Protein AF-A2F2Z0-F1 (afdb_monomer)

Radius of gyration: 21.65 Å; Cα contacts (8 Å, |Δi|>4): 592; chains: 1; bounding box: 51×52×69 Å

Nearest PDB structures (foldseek):
  5hoo-assembly1_B  TM=6.983E-01  e=1.127E-04  Drosophila mauritiana
  5hoo-assembly1_A  TM=6.761E-01  e=9.069E-05  Drosophila mauritiana
  3hot-assembly1_B  TM=6.678E-01  e=7.295E-05  Drosophila mauritiana
  4u7b-assembly2_G-2  TM=7.081E-01  e=2.287E-04  Drosophila mauritiana
  4r79-assembly1_B  TM=6.992E-01  e=2.166E-04  Drosophila mauritiana

Secondary structure (DSSP, 8-state):
-GGGTS-BHHHHHHHHHHTHHHHSS-GGGEEEEEEEEE----------SS----------SSPPEEEEEEEETTS-EEEEEEEEET-SS--HHHHTSSSEEEEESSSS--HHHHHHHHHHHHHHHHHHHHTS-TTGGGSPEEEEE---GGG--HHHHHHHHHTTEEEEEPPTT-HHHH-HIIIIIHHHHHHHHHHHHHHHH--B-TTS-B-------HHHHHHHHHHHHHHHHHHHS-HHHHHHHHHHHTTTTT-THHHHTSTT-BSSPPPPSS--TTTT-BTTSHHHHHHHHHHHHSS---GGGG---HHHHHHHHHS-EETTEEE----EEEEEEETTEEEEEEE-

Solvent-accessible surface area (backbone atoms only — not comparable to full-atom values): 19463 Å² total; per-residue (Å²): 119,65,63,63,46,41,31,24,46,62,58,53,52,50,50,50,62,78,43,37,79,71,52,72,60,65,43,78,37,34,34,42,42,55,79,44,84,45,68,85,69,78,84,80,89,76,92,61,96,85,55,97,67,90,79,76,81,75,83,61,92,61,81,48,37,25,42,34,45,40,42,25,49,64,21,48,71,53,79,31,38,38,29,37,45,71,52,92,69,68,56,75,88,55,70,82,43,87,55,43,40,32,24,18,69,86,14,59,88,36,44,62,52,42,34,55,48,44,54,54,50,49,23,53,50,33,53,55,34,72,77,44,57,76,72,64,48,68,57,62,33,35,41,36,33,65,55,55,74,35,69,73,34,46,67,38,35,51,52,37,38,74,70,45,29,40,39,36,23,38,52,70,76,34,47,82,45,64,30,35,55,62,59,43,29,50,62,57,22,51,54,44,21,50,52,45,37,48,63,74,70,59,46,60,49,100,87,68,48,74,56,84,82,76,81,74,54,77,63,61,51,46,51,47,49,53,50,22,43,54,60,13,42,68,72,30,61,34,39,69,41,35,35,50,11,27,40,54,25,10,56,40,68,79,33,70,62,45,37,63,69,37,92,51,49,28,88,80,34,53,78,68,96,72,76,63,83,57,31,65,31,46,45,43,40,69,72,46,34,44,51,43,34,25,74,73,70,74,44,84,73,54,80,66,78,76,65,70,63,63,68,59,51,53,31,54,64,48,61,37,78,55,84,74,24,35,63,54,56,82,81,47,58,42,48,45,83,52,100,90,47,71,49,81,43,82,47,82

Sequence (348 aa):
MLRRSTCDANHIRQFFLSKHRYFARRKKFIANMDETMLYSKRRYKVLTAGRNRPVRAEKSQLPHLTGVCTIFADGTTMKPMVILPQKKTLDAELEDLDAFFVRSESGWMNKYLFMVYCIMFICKVQEKRSQMNVFDAQVPFLLIVDGHPSRLSFLAVRLLSAFNIELLVLPGHTSHILQPLDVGIFSPLKAQFKKLFDMATIRYDQQGHMVINYVWNARELRYIMVRSFLDACSVSCTATNIENAFKATGIYPLDMNKPLASRYIVANGVPPARPNFVNDKVLTDPNVMMQVFQMEYGRPMQQQDWYFNLFVAMQSVLAWNGAYGQVLSRELHLLYPTAGGFQKIQLK

pLDDT: mean 89.36, std 11.0, range [45.69, 98.88]

Organism: Trichomonas vaginalis (strain ATCC PRA-98 / G3) (NCBI:txid412133)

Mean predicted aligned error: 6.42 Å

InterPro domains:
  IPR004875 DDE superfamily endonuclease domain [PF03184] (68-202)
  IPR050863 Centromere and Transposable Element-Derived Protein [PTHR19303] (20-194)

Structure (mmCIF, N/CA/C/O backbone):
data_AF-A2F2Z0-F1
#
_entry.id   AF-A2F2Z0-F1
#
loop_
_atom_site.group_PDB
_atom_site.id
_atom_site.type_symbol
_atom_site.label_atom_id
_atom_site.label_alt_id
_atom_site.label_comp_id
_atom_site.label_asym_id
_atom_site.label_entity_id
_atom_site.label_seq_id
_atom_site.pdbx_PDB_ins_code
_atom_site.Cartn_x
_atom_site.Cartn_y
_atom_site.Cartn_z
_atom_site.occupancy
_atom_site.B_iso_or_equiv
_atom_site.auth_seq_id
_atom_site.auth_comp_id
_atom_site.auth_asym_id
_atom_site.auth_atom_id
_atom_site.pdbx_PDB_model_num
ATOM 1 N N . MET A 1 1 ? 15.452 -20.527 3.404 1.00 45.69 1 MET A N 1
ATOM 2 C CA . MET A 1 1 ? 15.495 -21.447 4.555 1.00 45.69 1 MET A CA 1
ATOM 3 C C . MET A 1 1 ? 14.561 -20.987 5.677 1.00 45.69 1 MET A C 1
ATOM 5 O O . MET A 1 1 ? 13.660 -21.750 5.968 1.00 45.69 1 MET A O 1
ATOM 9 N N . LEU A 1 2 ? 14.623 -19.735 6.173 1.00 51.72 2 LEU A N 1
ATOM 10 C CA . LEU A 1 2 ? 13.723 -19.256 7.252 1.00 51.72 2 LEU A CA 1
ATOM 11 C C . LEU A 1 2 ? 12.206 -19.302 6.955 1.00 51.72 2 LEU A C 1
ATOM 13 O O . LEU A 1 2 ? 11.433 -19.689 7.817 1.00 51.72 2 LEU A O 1
ATOM 17 N N . ARG A 1 3 ? 11.752 -18.958 5.737 1.00 50.66 3 ARG A N 1
ATOM 18 C CA . ARG A 1 3 ? 10.301 -18.892 5.420 1.00 50.66 3 ARG A CA 1
ATOM 19 C C . ARG A 1 3 ? 9.544 -20.215 5.615 1.00 50.66 3 ARG A C 1
ATOM 21 O O . ARG A 1 3 ? 8.335 -20.185 5.772 1.00 50.66 3 ARG A O 1
ATOM 28 N N . ARG A 1 4 ? 10.244 -21.357 5.581 1.00 51.88 4 ARG A N 1
ATOM 29 C CA . ARG A 1 4 ? 9.655 -22.696 5.760 1.00 51.88 4 ARG A CA 1
ATOM 30 C C . ARG A 1 4 ? 9.735 -23.206 7.203 1.00 51.88 4 ARG A C 1
ATOM 32 O O . ARG A 1 4 ? 9.268 -24.304 7.453 1.00 51.88 4 ARG A O 1
ATOM 39 N N . SER A 1 5 ? 10.351 -22.458 8.121 1.00 56.66 5 SER A N 1
ATOM 40 C CA . SER A 1 5 ? 10.591 -22.893 9.505 1.00 56.66 5 SER A CA 1
ATOM 41 C C . SER A 1 5 ? 10.007 -21.955 10.566 1.00 56.66 5 SER A C 1
ATOM 43 O O . SER A 1 5 ? 10.053 -22.292 11.744 1.00 56.66 5 SER A O 1
ATOM 45 N N . THR A 1 6 ? 9.481 -20.785 10.181 1.00 62.72 6 THR A N 1
ATOM 46 C CA . THR A 1 6 ? 9.010 -19.749 11.123 1.00 62.72 6 THR A CA 1
ATOM 47 C C . THR A 1 6 ? 7.498 -19.505 11.090 1.00 62.72 6 THR A C 1
ATOM 49 O O . THR A 1 6 ? 6.998 -18.757 11.923 1.00 62.72 6 THR A O 1
ATOM 52 N N . CYS A 1 7 ? 6.761 -20.060 10.119 1.00 72.69 7 CYS A N 1
ATOM 53 C CA . CYS A 1 7 ? 5.322 -19.813 9.986 1.00 72.69 7 CYS A CA 1
ATOM 54 C C . CYS A 1 7 ? 4.520 -20.820 10.819 1.00 72.69 7 CYS A C 1
ATOM 56 O O . CYS A 1 7 ? 4.085 -21.859 10.327 1.00 72.69 7 CYS A O 1
ATOM 58 N N . ASP A 1 8 ? 4.409 -20.520 12.108 1.00 82.69 8 ASP A N 1
ATOM 59 C CA . ASP A 1 8 ? 3.793 -21.383 13.109 1.00 82.69 8 ASP A CA 1
ATOM 60 C C . ASP A 1 8 ? 2.254 -21.370 13.047 1.00 82.69 8 ASP A C 1
ATOM 62 O O . ASP A 1 8 ? 1.626 -20.307 13.035 1.00 82.69 8 ASP A O 1
ATOM 66 N N . ALA A 1 9 ? 1.636 -22.554 13.042 1.00 85.81 9 ALA A N 1
ATOM 67 C CA . ALA A 1 9 ? 0.182 -22.699 12.968 1.00 85.81 9 ALA A CA 1
ATOM 68 C C . ALA A 1 9 ? -0.550 -22.024 14.141 1.00 85.81 9 ALA A C 1
ATOM 70 O O . ALA A 1 9 ? -1.598 -21.405 13.942 1.00 85.81 9 ALA A O 1
ATOM 71 N N . ASN A 1 10 ? -0.014 -22.122 15.363 1.00 86.75 10 ASN A N 1
ATOM 72 C CA . ASN A 1 10 ? -0.634 -21.506 16.534 1.00 86.75 10 ASN A CA 1
ATOM 73 C C . ASN A 1 10 ? -0.527 -19.987 16.468 1.00 86.75 10 ASN A C 1
ATOM 75 O O . ASN A 1 10 ? -1.511 -19.308 16.747 1.00 86.75 10 ASN A O 1
ATOM 79 N N . HIS A 1 11 ? 0.606 -19.453 16.016 1.00 87.38 11 HIS A N 1
ATOM 80 C CA . HIS A 1 11 ? 0.763 -18.019 15.795 1.00 87.38 11 HIS A CA 1
ATOM 81 C C . HIS A 1 11 ? -0.272 -17.479 14.796 1.00 87.38 11 HIS A C 1
ATOM 83 O O . HIS A 1 11 ? -0.912 -16.466 15.063 1.00 87.38 11 HIS A O 1
ATOM 89 N N . ILE A 1 12 ? -0.505 -18.176 13.677 1.00 90.94 12 ILE A N 1
ATOM 90 C CA . ILE A 1 12 ? -1.538 -17.779 12.707 1.00 90.94 12 ILE A CA 1
ATOM 91 C C . ILE A 1 12 ? -2.938 -17.848 13.331 1.00 90.94 12 ILE A C 1
ATOM 93 O O . ILE A 1 12 ? -3.711 -16.905 13.184 1.00 90.94 12 ILE A O 1
ATOM 97 N N . ARG A 1 13 ? -3.272 -18.910 14.077 1.00 92.50 13 ARG A N 1
ATOM 98 C CA . ARG A 1 13 ? -4.561 -18.987 14.794 1.00 92.50 13 ARG A CA 1
ATOM 99 C C . ARG A 1 13 ? -4.744 -17.804 15.741 1.00 92.50 13 ARG A C 1
ATOM 101 O O . ARG A 1 13 ? -5.775 -17.140 15.692 1.00 92.50 13 ARG A O 1
ATOM 108 N N . GLN A 1 14 ? -3.738 -17.516 16.565 1.00 92.31 14 GLN A N 1
ATOM 109 C CA . GLN A 1 14 ? -3.780 -16.411 17.523 1.00 92.31 14 GLN A CA 1
ATOM 110 C C . GLN A 1 14 ? -3.874 -15.049 16.830 1.00 92.31 14 GLN A C 1
ATOM 112 O O . GLN A 1 14 ? -4.603 -14.179 17.304 1.00 92.31 14 GLN A O 1
ATOM 117 N N . PHE A 1 15 ? -3.226 -14.872 15.677 1.00 94.75 15 PHE A N 1
ATOM 118 C CA . PHE A 1 15 ? -3.385 -13.677 14.851 1.00 94.75 15 PHE A CA 1
ATOM 119 C C . PHE A 1 15 ? -4.851 -13.473 14.444 1.00 94.75 15 PHE A C 1
ATOM 121 O O . PHE A 1 15 ? -5.434 -12.428 14.721 1.00 94.75 15 PHE A O 1
ATOM 128 N N . PHE A 1 16 ? -5.497 -14.485 13.862 1.00 96.06 16 PHE A N 1
ATOM 129 C CA . PHE A 1 16 ? -6.900 -14.366 13.451 1.00 96.06 16 PHE A CA 1
ATOM 130 C C . PHE A 1 16 ? -7.858 -14.170 14.630 1.00 96.06 16 PHE A C 1
ATOM 132 O O . PHE A 1 16 ? -8.770 -13.351 14.535 1.00 96.06 16 PHE A O 1
ATOM 139 N N . LEU A 1 17 ? -7.645 -14.881 15.742 1.00 95.75 17 LEU A N 1
ATOM 140 C CA . LEU A 1 17 ? -8.481 -14.760 16.939 1.00 95.75 17 LEU A CA 1
ATOM 141 C C . LEU A 1 17 ? -8.330 -13.380 17.593 1.00 95.75 17 LEU A C 1
ATOM 143 O O . LEU A 1 17 ? -9.321 -12.681 17.802 1.00 95.75 17 LEU A O 1
ATOM 147 N N . SER A 1 18 ? -7.095 -12.943 17.856 1.00 95.75 18 SER A N 1
ATOM 148 C CA . SER A 1 18 ? -6.825 -11.662 18.521 1.00 95.75 18 SER A CA 1
ATOM 149 C C . SER A 1 18 ? -7.182 -10.455 17.655 1.00 95.75 18 SER A C 1
ATOM 151 O O . SER A 1 18 ? -7.556 -9.404 18.180 1.00 95.75 18 SER A O 1
ATOM 153 N N . LYS A 1 19 ? -7.095 -10.589 16.323 1.00 96.50 19 LYS A N 1
ATOM 154 C CA . LYS A 1 19 ? -7.439 -9.519 15.383 1.00 96.50 19 LYS A CA 1
ATOM 155 C C . LYS A 1 19 ? -8.836 -9.660 14.776 1.00 96.50 19 LYS A C 1
ATOM 157 O O . LYS A 1 19 ? -9.183 -8.866 13.903 1.00 96.50 19 LYS A O 1
ATOM 162 N N . HIS A 1 20 ? -9.666 -10.591 15.255 1.00 95.50 20 HIS A N 1
ATOM 163 C CA . HIS A 1 20 ? -10.995 -10.870 14.697 1.00 95.50 20 HIS A CA 1
ATOM 164 C C . HIS A 1 20 ? -11.837 -9.600 14.507 1.00 95.50 20 HIS A C 1
ATOM 166 O O . HIS A 1 20 ? -12.373 -9.369 13.425 1.00 95.50 20 HIS A O 1
ATOM 172 N N . ARG A 1 21 ? -11.886 -8.716 15.518 1.00 95.62 21 ARG A N 1
ATOM 173 C CA . ARG A 1 21 ? -12.642 -7.448 15.444 1.00 95.62 21 ARG A CA 1
ATOM 174 C C . ARG A 1 21 ? -12.189 -6.522 14.313 1.00 95.62 21 ARG A C 1
ATOM 176 O O . ARG A 1 21 ? -12.971 -5.713 13.823 1.00 95.62 21 ARG A O 1
ATOM 183 N N . TYR A 1 22 ? -10.924 -6.617 13.909 1.00 96.31 22 TYR A N 1
ATOM 184 C CA . TYR A 1 22 ? -10.402 -5.814 12.816 1.00 96.31 22 TYR A CA 1
ATOM 185 C C . TYR A 1 22 ? -10.860 -6.374 11.471 1.00 96.31 22 TYR A C 1
ATOM 187 O O . TYR A 1 22 ? -11.316 -5.622 10.618 1.00 96.31 22 TYR A O 1
ATOM 195 N N . PHE A 1 23 ? -10.834 -7.693 11.293 1.00 95.50 23 PHE A N 1
ATOM 196 C CA . PHE A 1 23 ? -11.258 -8.318 10.039 1.00 95.50 23 PHE A CA 1
ATOM 197 C C . PHE A 1 23 ? -12.775 -8.411 9.863 1.00 95.50 23 PHE A C 1
ATOM 199 O O . PHE A 1 23 ? -13.252 -8.413 8.730 1.00 95.50 23 PHE A O 1
ATOM 206 N N . ALA A 1 24 ? -13.538 -8.448 10.958 1.00 94.00 24 ALA A N 1
ATOM 207 C CA . ALA A 1 24 ? -14.998 -8.534 10.967 1.00 94.00 24 ALA A CA 1
ATOM 208 C C . ALA A 1 24 ? -15.672 -7.217 10.522 1.00 94.00 24 ALA A C 1
ATOM 210 O O . ALA A 1 24 ? -16.399 -6.573 11.276 1.00 94.00 24 ALA A O 1
ATOM 211 N N . ARG A 1 25 ? -15.422 -6.796 9.276 1.00 94.50 25 ARG A N 1
ATOM 212 C CA . ARG A 1 25 ? -16.037 -5.632 8.626 1.00 94.50 25 ARG A CA 1
ATOM 213 C C . ARG A 1 25 ? -16.287 -5.890 7.143 1.00 94.50 25 ARG A C 1
ATOM 215 O O . ARG A 1 25 ? -15.798 -6.850 6.556 1.00 94.50 25 ARG A O 1
ATOM 222 N N . ARG A 1 26 ? -17.071 -5.014 6.513 1.00 96.56 26 ARG A N 1
ATOM 223 C CA . ARG A 1 26 ? -17.398 -5.114 5.080 1.00 96.56 26 ARG A CA 1
ATOM 224 C C . ARG A 1 26 ? -16.149 -4.898 4.215 1.00 96.56 26 ARG A C 1
ATOM 226 O O . ARG A 1 26 ? -15.345 -4.018 4.516 1.00 96.56 26 ARG A O 1
ATOM 233 N N . LYS A 1 27 ? -16.043 -5.633 3.098 1.00 96.81 27 LYS A N 1
ATOM 234 C CA . LYS A 1 27 ? -14.864 -5.646 2.207 1.00 96.81 27 LYS A CA 1
ATOM 235 C C . LYS A 1 27 ? -14.327 -4.278 1.786 1.00 96.81 27 LYS A C 1
ATOM 237 O O . LYS A 1 27 ? -13.120 -4.073 1.759 1.00 96.81 27 LYS A O 1
ATOM 242 N N . LYS A 1 28 ? -15.211 -3.313 1.531 1.00 96.44 28 LYS A N 1
ATOM 243 C CA . LYS A 1 28 ? -14.833 -1.947 1.124 1.00 96.44 28 LYS A CA 1
ATOM 244 C C . LYS A 1 28 ? -13.982 -1.182 2.142 1.00 96.44 28 LYS A C 1
ATOM 246 O O . LYS A 1 28 ? -13.360 -0.194 1.771 1.00 96.44 28 LYS A O 1
ATOM 251 N N . PHE A 1 29 ? -13.953 -1.631 3.399 1.00 98.38 29 PHE A N 1
ATOM 252 C CA . PHE A 1 29 ? -13.182 -1.020 4.483 1.00 98.38 29 PHE A CA 1
ATOM 253 C C . PHE A 1 29 ? -11.874 -1.754 4.785 1.00 98.38 29 PHE A C 1
ATOM 255 O O . PHE A 1 29 ? -11.235 -1.435 5.779 1.00 98.38 29 PHE A O 1
ATOM 262 N N . ILE A 1 30 ? -11.480 -2.746 3.983 1.00 98.69 30 ILE A N 1
ATOM 263 C CA . ILE A 1 30 ? -10.242 -3.506 4.180 1.00 98.69 30 ILE A CA 1
ATOM 264 C C . ILE A 1 30 ? -9.326 -3.229 2.996 1.00 98.69 30 ILE A C 1
ATOM 266 O O . ILE A 1 30 ? -9.688 -3.502 1.853 1.00 98.69 30 ILE A O 1
ATOM 270 N N . ALA A 1 31 ? -8.143 -2.698 3.274 1.00 98.81 31 ALA A N 1
ATOM 271 C CA . ALA A 1 31 ? -7.107 -2.405 2.300 1.00 98.81 31 ALA A CA 1
ATOM 272 C C . ALA A 1 31 ? -5.822 -3.161 2.640 1.00 98.81 31 ALA A C 1
ATOM 274 O O . ALA A 1 31 ? -5.490 -3.363 3.807 1.00 98.81 31 ALA A O 1
ATOM 275 N N . ASN A 1 32 ? -5.073 -3.536 1.612 1.00 98.75 32 ASN A N 1
ATOM 276 C CA . ASN A 1 32 ? -3.740 -4.098 1.729 1.00 98.75 32 ASN A CA 1
ATOM 277 C C . ASN A 1 32 ? -2.754 -3.277 0.898 1.00 98.75 32 ASN A C 1
ATOM 279 O O . ASN A 1 32 ? -3.059 -2.963 -0.253 1.00 98.75 32 ASN A O 1
ATOM 283 N N . MET A 1 33 ? -1.598 -2.943 1.473 1.00 98.62 33 MET A N 1
ATOM 284 C CA . MET A 1 33 ? -0.507 -2.267 0.775 1.00 98.62 33 MET A CA 1
ATOM 285 C C . MET A 1 33 ? 0.815 -2.998 0.955 1.00 98.62 33 MET A C 1
ATOM 287 O O . MET A 1 33 ? 1.116 -3.520 2.029 1.00 98.62 33 MET A O 1
ATOM 291 N N . ASP A 1 34 ? 1.591 -3.001 -0.124 1.00 98.31 34 ASP A N 1
ATOM 292 C CA . ASP A 1 34 ? 2.928 -3.562 -0.164 1.00 98.31 34 ASP A CA 1
ATOM 293 C C . ASP A 1 34 ? 3.754 -2.942 -1.302 1.00 98.31 34 ASP A C 1
ATOM 295 O O . ASP A 1 34 ? 3.226 -2.321 -2.238 1.00 98.31 34 ASP A O 1
ATOM 299 N N . GLU A 1 35 ? 5.064 -3.132 -1.223 1.00 97.69 35 GLU A N 1
ATOM 300 C CA . GLU A 1 35 ? 6.048 -2.676 -2.188 1.00 97.69 35 GLU A CA 1
ATOM 301 C C . GLU A 1 35 ? 6.529 -3.812 -3.090 1.00 97.69 35 GLU A C 1
ATOM 303 O O . GLU A 1 35 ? 6.713 -4.964 -2.697 1.00 97.69 35 GLU A O 1
ATOM 308 N N . THR A 1 36 ? 6.814 -3.475 -4.344 1.00 96.00 36 THR A N 1
ATOM 309 C CA . THR A 1 36 ? 7.322 -4.427 -5.318 1.00 96.00 36 THR A CA 1
ATOM 310 C C . THR A 1 36 ? 8.454 -3.820 -6.132 1.00 96.00 36 THR A C 1
ATOM 312 O O . THR A 1 36 ? 8.339 -2.745 -6.718 1.00 96.00 36 THR A O 1
ATOM 315 N N . MET A 1 37 ? 9.585 -4.522 -6.167 1.00 93.44 37 MET A N 1
ATOM 316 C CA . MET A 1 37 ? 10.725 -4.128 -6.988 1.00 93.44 37 MET A CA 1
ATOM 317 C C . MET A 1 37 ? 10.462 -4.452 -8.462 1.00 93.44 37 MET A C 1
ATOM 319 O O . MET A 1 37 ? 10.142 -5.594 -8.812 1.00 93.44 37 MET A O 1
ATOM 323 N N . LEU A 1 38 ? 10.715 -3.467 -9.318 1.00 88.19 38 LEU A N 1
ATOM 324 C CA . LEU A 1 38 ? 10.661 -3.541 -10.772 1.00 88.19 38 LEU A CA 1
ATOM 325 C C . LEU A 1 38 ? 12.076 -3.330 -11.312 1.00 88.19 38 LEU A C 1
ATOM 327 O O . LEU A 1 38 ? 12.698 -2.291 -11.088 1.00 88.19 38 LEU A O 1
ATOM 331 N N . TYR A 1 39 ? 12.613 -4.321 -12.012 1.00 82.00 39 TYR A N 1
ATOM 332 C CA . TYR A 1 39 ? 13.954 -4.246 -12.586 1.00 82.00 39 TYR A CA 1
ATOM 333 C C . TYR A 1 39 ? 13.914 -4.525 -14.085 1.00 82.00 39 TYR A C 1
ATOM 335 O O . TYR A 1 39 ? 13.182 -5.395 -14.544 1.00 82.00 39 TYR A O 1
ATOM 343 N N . SER A 1 40 ? 14.768 -3.836 -14.836 1.00 69.81 40 SER A N 1
ATOM 344 C CA . SER A 1 40 ? 14.925 -3.988 -16.289 1.00 69.81 40 SER A CA 1
ATOM 345 C C . SER A 1 40 ? 15.846 -5.148 -16.695 1.00 69.81 40 SER A C 1
ATOM 347 O O . SER A 1 40 ? 16.119 -5.356 -17.875 1.00 69.81 40 SER A O 1
ATOM 349 N N . LYS A 1 41 ? 16.345 -5.941 -15.732 1.00 69.00 41 LYS A N 1
ATOM 350 C CA . LYS A 1 41 ? 17.188 -7.110 -16.029 1.00 69.00 41 LYS A CA 1
ATOM 351 C C . LYS A 1 41 ? 16.405 -8.187 -16.768 1.00 69.00 41 LYS A C 1
ATOM 353 O O . LYS A 1 41 ? 15.512 -8.830 -16.210 1.00 69.00 41 LYS A O 1
ATOM 358 N N . ARG A 1 42 ? 16.857 -8.483 -17.981 1.00 65.12 42 ARG A N 1
ATOM 359 C CA . ARG A 1 42 ? 16.398 -9.633 -18.752 1.00 65.12 42 ARG A CA 1
ATOM 360 C C . ARG A 1 42 ? 17.015 -10.922 -18.217 1.00 65.12 42 ARG A C 1
ATOM 362 O O . ARG A 1 42 ? 18.184 -10.985 -17.838 1.00 65.12 42 ARG A O 1
ATOM 369 N N . ARG A 1 43 ? 16.196 -11.972 -18.177 1.00 63.09 43 ARG A N 1
ATOM 370 C CA . ARG A 1 43 ? 16.645 -13.355 -17.975 1.00 63.09 43 ARG A CA 1
ATOM 371 C C . ARG A 1 43 ? 16.525 -14.059 -19.314 1.00 63.09 43 ARG A C 1
ATOM 373 O O . ARG A 1 43 ? 15.398 -14.277 -19.756 1.00 63.09 43 ARG A O 1
ATOM 380 N N . TYR A 1 44 ? 17.660 -14.382 -19.919 1.00 65.62 44 TYR A N 1
ATOM 381 C CA . TYR A 1 44 ? 17.727 -15.183 -21.135 1.00 65.62 44 TYR A CA 1
ATOM 382 C C . TYR A 1 44 ? 17.763 -16.669 -20.778 1.00 65.62 44 TYR A C 1
ATOM 384 O O . TYR A 1 44 ? 18.334 -17.054 -19.754 1.00 65.62 44 TYR A O 1
ATOM 392 N N . LYS A 1 45 ? 17.139 -17.503 -21.614 1.00 65.75 45 LYS A N 1
ATOM 393 C CA . LYS A 1 45 ? 17.410 -18.942 -21.620 1.00 65.75 45 LYS A CA 1
ATOM 394 C C . LYS A 1 45 ? 18.633 -19.155 -22.507 1.00 65.75 45 LYS A C 1
ATOM 396 O O . LYS A 1 45 ? 18.665 -18.635 -23.616 1.00 65.75 45 LYS A O 1
ATOM 401 N N . VAL A 1 46 ? 19.631 -19.872 -22.006 1.00 67.69 46 VAL A N 1
ATOM 402 C CA . VAL A 1 46 ? 20.867 -20.167 -22.739 1.00 67.69 46 VAL A CA 1
ATOM 403 C C . VAL A 1 46 ? 20.893 -21.665 -23.008 1.00 67.69 46 VAL A C 1
ATOM 405 O O . VAL A 1 46 ? 20.676 -22.450 -22.084 1.00 67.69 46 VAL A O 1
ATOM 408 N N . LEU A 1 47 ? 21.126 -22.057 -24.260 1.00 68.94 47 LEU A N 1
ATOM 409 C CA . LEU A 1 47 ? 21.406 -23.447 -24.607 1.00 68.94 47 LEU A CA 1
ATOM 410 C C . LEU A 1 47 ? 22.834 -23.766 -24.160 1.00 68.94 47 LEU A C 1
ATOM 412 O O . LEU A 1 47 ? 23.765 -23.043 -24.509 1.00 68.94 47 LEU A O 1
ATOM 416 N N . THR A 1 48 ? 23.010 -24.815 -23.360 1.00 67.88 48 THR A N 1
ATOM 417 C CA . THR A 1 48 ? 24.329 -25.227 -22.869 1.00 67.88 48 THR A CA 1
ATOM 418 C C . THR A 1 48 ? 24.685 -26.603 -23.421 1.00 67.88 48 THR A C 1
ATOM 420 O O . THR A 1 48 ? 23.865 -27.518 -23.427 1.00 67.88 48 THR A O 1
ATOM 423 N N . ALA A 1 49 ? 25.929 -26.767 -23.872 1.00 68.12 49 ALA A N 1
ATOM 424 C CA . ALA A 1 49 ? 26.466 -28.048 -24.328 1.00 68.12 49 ALA A CA 1
ATOM 425 C C . ALA A 1 49 ? 26.836 -28.944 -23.125 1.00 68.12 49 ALA A C 1
ATOM 427 O O . ALA A 1 49 ? 28.006 -29.194 -22.844 1.00 68.12 49 ALA A O 1
ATOM 428 N N . GLY A 1 50 ? 25.834 -29.364 -22.345 1.00 66.25 50 GLY A N 1
ATOM 429 C CA . GLY A 1 50 ? 25.978 -30.410 -21.322 1.00 66.25 50 GLY A CA 1
ATOM 430 C C . GLY A 1 50 ? 26.432 -29.965 -19.926 1.00 66.25 50 GLY A C 1
ATOM 431 O O . GLY A 1 50 ? 26.605 -30.807 -19.049 1.00 66.25 50 GLY A O 1
ATOM 432 N N . ARG A 1 51 ? 26.599 -28.662 -19.659 1.00 64.00 51 ARG A N 1
ATOM 433 C CA . ARG A 1 51 ? 26.860 -28.150 -18.300 1.00 64.00 51 ARG A CA 1
ATOM 434 C C . ARG A 1 51 ? 25.882 -27.033 -17.954 1.00 64.00 51 ARG A C 1
ATOM 436 O O . ARG A 1 51 ? 25.936 -25.954 -18.538 1.00 64.00 51 ARG A O 1
ATOM 443 N N . ASN A 1 52 ? 25.032 -27.272 -16.955 1.00 63.75 52 ASN A N 1
ATOM 444 C CA . ASN A 1 52 ? 24.134 -26.275 -16.359 1.00 63.75 52 ASN A CA 1
ATOM 445 C C . ASN A 1 52 ? 24.928 -25.232 -15.556 1.00 63.75 52 ASN A C 1
ATOM 447 O O . ASN A 1 52 ? 24.837 -25.165 -14.332 1.00 63.75 52 ASN A O 1
ATOM 451 N N . ARG A 1 53 ? 25.742 -24.419 -16.235 1.00 62.59 53 ARG A N 1
ATOM 452 C CA . ARG A 1 53 ? 26.366 -23.247 -15.623 1.00 62.59 53 ARG A CA 1
ATOM 453 C C . ARG A 1 53 ? 25.396 -22.069 -15.733 1.00 62.59 53 ARG A C 1
ATOM 455 O O . ARG A 1 53 ? 25.050 -21.689 -16.850 1.00 62.59 53 ARG A O 1
ATOM 462 N N . PRO A 1 54 ? 24.937 -21.487 -14.613 1.00 60.59 54 PRO A N 1
ATOM 463 C CA . PRO A 1 54 ? 24.113 -20.290 -14.660 1.00 60.59 54 PRO A CA 1
ATOM 464 C C . PRO A 1 54 ? 24.946 -19.127 -15.212 1.00 60.59 54 PRO A C 1
ATOM 466 O O . PRO A 1 54 ? 25.845 -18.625 -14.543 1.00 60.59 54 PRO A O 1
ATOM 469 N N . VAL A 1 55 ? 24.647 -18.701 -16.439 1.00 61.88 55 VAL A N 1
ATOM 470 C CA . VAL A 1 55 ? 25.228 -17.497 -17.044 1.00 61.88 55 VAL A CA 1
ATOM 471 C C . VAL A 1 55 ? 24.333 -16.308 -16.704 1.00 61.88 55 VAL A C 1
ATOM 473 O O . VAL A 1 55 ? 23.107 -16.381 -16.823 1.00 61.88 55 VAL A O 1
ATOM 476 N N . ARG A 1 56 ? 24.932 -15.202 -16.256 1.00 54.44 56 ARG A N 1
ATOM 477 C CA . ARG A 1 56 ? 24.220 -13.962 -15.932 1.00 54.44 56 ARG A CA 1
ATOM 478 C C . ARG A 1 56 ? 24.615 -12.899 -16.950 1.00 54.44 56 ARG A C 1
ATOM 480 O O . ARG A 1 56 ? 25.790 -12.577 -17.047 1.00 54.44 56 ARG A O 1
ATOM 487 N N . ALA A 1 57 ? 23.644 -12.353 -17.678 1.00 56.75 57 ALA A N 1
ATOM 488 C CA . ALA A 1 57 ? 23.882 -11.164 -18.492 1.00 56.75 57 ALA A CA 1
ATOM 489 C C . ALA A 1 57 ? 24.288 -9.984 -17.583 1.00 56.75 57 ALA A C 1
ATOM 491 O O . ALA A 1 57 ? 23.746 -9.836 -16.478 1.00 56.75 57 ALA A O 1
ATOM 492 N N . GLU A 1 58 ? 25.267 -9.193 -18.024 1.00 56.56 58 GLU A N 1
ATOM 493 C CA . GLU A 1 58 ? 25.849 -8.083 -17.263 1.00 56.56 58 GLU A CA 1
ATOM 494 C C . GLU A 1 58 ? 24.915 -6.863 -17.098 1.00 56.56 58 GLU A C 1
ATOM 496 O O . GLU A 1 58 ? 23.753 -6.879 -17.499 1.00 56.56 58 GLU A O 1
ATOM 501 N N . LYS A 1 59 ? 25.410 -5.861 -16.352 1.00 52.22 59 LYS A N 1
ATOM 502 C CA . LYS A 1 59 ? 24.680 -4.824 -15.595 1.00 52.22 59 LYS A CA 1
ATOM 503 C C . LYS A 1 59 ? 23.492 -4.171 -16.323 1.00 52.22 59 LYS A C 1
ATOM 505 O O . LYS A 1 59 ? 23.592 -3.664 -17.429 1.00 52.22 59 LYS A O 1
ATOM 510 N N . SER A 1 60 ? 22.388 -4.075 -15.578 1.00 55.00 60 SER A N 1
ATOM 511 C CA . SER A 1 60 ? 21.270 -3.172 -15.873 1.00 55.00 60 SER A CA 1
ATOM 512 C C . SER A 1 60 ? 21.766 -1.731 -15.955 1.00 55.00 60 SER A C 1
ATOM 514 O O . SER A 1 60 ? 22.427 -1.286 -15.017 1.00 55.00 60 SER A O 1
ATOM 516 N N . GLN A 1 61 ? 21.417 -1.008 -17.021 1.00 62.41 61 GLN A N 1
ATOM 517 C CA . GLN A 1 61 ? 21.772 0.408 -17.175 1.00 62.41 61 GLN A CA 1
ATOM 518 C C . GLN A 1 61 ? 20.992 1.331 -16.223 1.00 62.41 61 GLN A C 1
ATOM 520 O O . GLN A 1 61 ? 21.493 2.389 -15.856 1.00 62.41 61 GLN A O 1
ATOM 525 N N . LEU A 1 62 ? 19.800 0.920 -15.768 1.00 70.56 62 LEU A N 1
ATOM 526 C CA . LEU A 1 62 ? 19.016 1.658 -14.773 1.00 70.56 62 LEU A CA 1
ATOM 527 C C . LEU A 1 62 ? 18.960 0.930 -13.417 1.00 70.56 62 LEU A C 1
ATOM 529 O O . LEU A 1 62 ? 18.851 -0.305 -13.382 1.00 70.56 62 LEU A O 1
ATOM 533 N N . PRO A 1 63 ? 18.982 1.671 -12.293 1.00 74.44 63 PRO A N 1
ATOM 534 C CA . PRO A 1 63 ? 18.583 1.144 -10.992 1.00 74.44 63 PRO A CA 1
ATOM 535 C C . PRO A 1 63 ? 17.111 0.692 -10.999 1.00 74.44 63 PRO A C 1
ATOM 537 O O . PRO A 1 63 ? 16.323 1.064 -11.867 1.00 74.44 63 PRO A O 1
ATOM 540 N N . HIS A 1 64 ? 16.749 -0.148 -10.030 1.00 86.19 64 HIS A N 1
ATOM 541 C CA . HIS A 1 64 ? 15.377 -0.631 -9.874 1.00 86.19 64 HIS A CA 1
ATOM 542 C C . HIS A 1 64 ? 14.404 0.520 -9.582 1.00 86.19 64 HIS A C 1
ATOM 544 O O . HIS A 1 64 ? 14.780 1.505 -8.953 1.00 86.19 64 HIS A O 1
ATOM 550 N N . LEU A 1 65 ? 13.148 0.365 -9.993 1.00 90.12 65 LEU A N 1
ATOM 551 C CA . LEU A 1 65 ? 12.043 1.184 -9.498 1.00 90.12 65 LEU A CA 1
ATOM 552 C C . LEU A 1 65 ? 11.304 0.398 -8.416 1.00 90.12 65 LEU A C 1
ATOM 554 O O . LEU A 1 65 ? 11.240 -0.834 -8.485 1.00 90.12 65 LEU A O 1
ATOM 558 N N . THR A 1 66 ? 10.718 1.094 -7.449 1.00 96.19 66 THR A N 1
ATOM 559 C CA . THR A 1 66 ? 9.822 0.462 -6.474 1.00 96.19 66 THR A CA 1
ATOM 560 C C . THR A 1 66 ? 8.401 0.936 -6.732 1.00 96.19 66 THR A C 1
ATOM 562 O O . THR A 1 66 ? 8.115 2.128 -6.639 1.00 96.19 66 THR A O 1
ATOM 565 N N . GLY A 1 67 ? 7.522 0.001 -7.085 1.00 97.69 67 GLY A N 1
ATOM 566 C CA . GLY A 1 67 ? 6.085 0.233 -7.164 1.00 97.69 67 GLY A CA 1
ATOM 567 C C . GLY A 1 67 ? 5.444 -0.036 -5.808 1.00 97.69 67 GLY A C 1
ATOM 568 O O . GLY A 1 67 ? 5.700 -1.070 -5.199 1.00 97.69 67 GLY A O 1
ATOM 569 N N . VAL A 1 68 ? 4.618 0.888 -5.342 1.00 98.50 68 VAL A N 1
ATOM 570 C CA . VAL A 1 68 ? 3.830 0.778 -4.118 1.00 98.50 68 VAL A CA 1
ATOM 571 C C . VAL A 1 68 ? 2.372 0.637 -4.528 1.00 98.50 68 VAL A C 1
ATOM 573 O O . VAL A 1 68 ? 1.800 1.552 -5.127 1.00 98.50 68 VAL A O 1
ATOM 576 N N . CYS A 1 69 ? 1.780 -0.515 -4.235 1.00 98.50 69 CYS A N 1
ATOM 577 C CA . CYS A 1 69 ? 0.421 -0.842 -4.654 1.00 98.50 69 CYS A CA 1
ATOM 578 C C . CYS A 1 69 ? -0.506 -0.920 -3.445 1.00 98.50 69 CYS A C 1
ATOM 580 O O . CYS A 1 69 ? -0.106 -1.410 -2.392 1.00 98.50 69 CYS A O 1
ATOM 582 N N . THR A 1 70 ? -1.762 -0.513 -3.635 1.00 98.69 70 THR A N 1
ATOM 583 C CA . THR A 1 70 ? -2.817 -0.668 -2.630 1.00 98.69 70 THR A CA 1
ATOM 584 C C . THR A 1 70 ? -4.070 -1.233 -3.281 1.00 98.69 70 THR A C 1
ATOM 586 O O . THR A 1 70 ? -4.567 -0.685 -4.269 1.00 98.69 70 THR A O 1
ATOM 589 N N . ILE A 1 71 ? -4.587 -2.316 -2.708 1.00 98.69 71 ILE A N 1
ATOM 590 C CA . ILE A 1 71 ? -5.816 -2.989 -3.139 1.00 98.69 71 ILE A CA 1
ATOM 591 C C . ILE A 1 71 ? -6.819 -3.014 -1.988 1.00 98.69 71 ILE A C 1
ATOM 593 O O . ILE A 1 71 ? -6.435 -3.143 -0.827 1.00 98.69 71 ILE A O 1
ATOM 597 N N . PHE A 1 72 ? -8.101 -2.902 -2.305 1.00 98.69 72 PHE A N 1
ATOM 598 C CA . PHE A 1 72 ? -9.201 -3.008 -1.353 1.00 98.69 72 PHE A CA 1
ATOM 599 C C . PHE A 1 72 ? -9.918 -4.340 -1.553 1.00 98.69 72 PHE A C 1
ATOM 601 O O . PHE A 1 72 ? -10.067 -4.801 -2.682 1.00 98.69 72 PHE A O 1
ATOM 608 N N . ALA A 1 73 ? -10.412 -4.961 -0.483 1.00 98.56 73 ALA A N 1
ATOM 609 C CA . ALA A 1 73 ? -11.074 -6.263 -0.582 1.00 98.56 73 ALA A CA 1
ATOM 610 C C . ALA A 1 73 ? -12.387 -6.224 -1.389 1.00 98.56 73 ALA A C 1
ATOM 612 O O . ALA A 1 73 ? -12.930 -7.272 -1.722 1.00 98.56 73 ALA A O 1
ATOM 613 N N . ASP A 1 74 ? -12.910 -5.033 -1.708 1.00 97.69 74 ASP A N 1
ATOM 614 C CA . ASP A 1 74 ? -14.033 -4.836 -2.634 1.00 97.69 74 ASP A CA 1
ATOM 615 C C . ASP A 1 74 ? -13.653 -4.950 -4.121 1.00 97.69 74 ASP A C 1
ATOM 617 O O . ASP A 1 74 ? -14.520 -4.774 -4.973 1.00 97.69 74 ASP A O 1
ATOM 621 N N . GLY A 1 75 ? -12.384 -5.235 -4.430 1.00 98.12 75 GLY A N 1
ATOM 622 C CA . GLY A 1 75 ? -11.874 -5.346 -5.793 1.00 98.12 75 GLY A CA 1
ATOM 623 C C . GLY A 1 75 ? -11.378 -4.024 -6.383 1.00 98.12 75 GLY A C 1
ATOM 624 O O . GLY A 1 75 ? -10.902 -4.014 -7.516 1.00 98.12 75 GLY A O 1
ATOM 625 N N . THR A 1 76 ? -11.467 -2.912 -5.646 1.00 97.75 76 THR A N 1
ATOM 626 C CA . THR A 1 76 ? -10.955 -1.609 -6.096 1.00 97.75 76 THR A CA 1
ATOM 627 C C . THR A 1 76 ? -9.486 -1.405 -5.727 1.00 97.75 76 THR A C 1
ATOM 629 O O . THR A 1 76 ? -8.917 -2.116 -4.897 1.00 97.75 76 THR A O 1
ATOM 632 N N . THR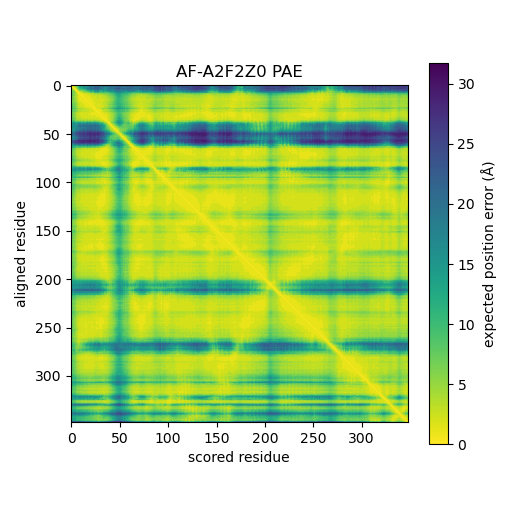 A 1 77 ? -8.851 -0.408 -6.340 1.00 97.19 77 THR A N 1
ATOM 633 C CA . THR A 1 77 ? -7.447 -0.056 -6.101 1.00 97.19 77 THR A CA 1
ATOM 634 C C . THR A 1 77 ? -7.282 1.437 -5.832 1.00 97.19 77 THR A C 1
ATOM 636 O O . THR A 1 77 ? -8.212 2.238 -5.970 1.00 97.19 77 THR A O 1
ATOM 639 N N . MET A 1 78 ? -6.080 1.815 -5.407 1.00 94.88 78 MET A N 1
ATOM 640 C CA . MET A 1 78 ? -5.625 3.201 -5.386 1.00 94.88 78 MET A CA 1
ATOM 641 C C . MET A 1 78 ? -4.561 3.403 -6.465 1.00 94.88 78 MET A C 1
ATOM 643 O O . MET A 1 78 ? -3.806 2.477 -6.769 1.00 94.88 78 MET A O 1
ATOM 647 N N . LYS A 1 79 ? -4.468 4.635 -6.980 1.00 94.69 79 LYS A N 1
ATOM 648 C CA . LYS A 1 79 ? -3.334 5.100 -7.785 1.00 94.69 79 LYS A CA 1
ATOM 649 C C . LYS A 1 79 ? -2.008 4.669 -7.125 1.00 94.69 79 LYS A C 1
ATOM 651 O O . LYS A 1 79 ? -1.814 4.978 -5.944 1.00 94.69 79 LYS A O 1
ATOM 656 N N . PRO A 1 80 ? -1.111 3.955 -7.829 1.00 97.44 80 PRO A N 1
ATOM 657 C CA . PRO A 1 80 ? 0.128 3.473 -7.234 1.00 97.44 80 PRO A CA 1
ATOM 658 C C . PRO A 1 80 ? 1.096 4.627 -6.960 1.00 97.44 80 PRO A C 1
ATOM 660 O O . PRO A 1 80 ? 1.144 5.606 -7.708 1.00 97.44 80 PRO A O 1
ATOM 663 N N . MET A 1 81 ? 1.916 4.486 -5.919 1.00 97.94 81 MET A N 1
ATOM 664 C CA . MET A 1 81 ? 3.092 5.338 -5.731 1.00 97.94 81 MET A CA 1
ATOM 665 C C . MET A 1 81 ? 4.303 4.680 -6.407 1.00 97.94 81 MET A C 1
ATOM 667 O O . MET A 1 81 ? 4.493 3.469 -6.319 1.00 97.94 81 MET A O 1
ATOM 671 N N . VAL A 1 82 ? 5.140 5.467 -7.079 1.00 97.50 82 VAL A N 1
ATOM 672 C CA . VAL A 1 82 ? 6.376 5.005 -7.718 1.00 97.50 82 VAL A CA 1
ATOM 673 C C . VAL A 1 82 ? 7.559 5.734 -7.096 1.00 97.50 82 VAL A C 1
ATOM 675 O O . VAL A 1 82 ? 7.658 6.959 -7.169 1.00 97.50 82 VAL A O 1
ATOM 678 N N . ILE A 1 83 ? 8.476 4.966 -6.508 1.00 96.38 83 ILE A N 1
ATOM 679 C CA . ILE A 1 83 ? 9.716 5.480 -5.927 1.00 96.38 83 ILE A CA 1
ATOM 680 C C . ILE A 1 83 ? 10.809 5.430 -6.991 1.00 96.38 83 ILE A C 1
ATOM 682 O O . ILE A 1 83 ? 11.220 4.357 -7.449 1.00 96.38 83 ILE A O 1
ATOM 686 N N . LEU A 1 84 ? 11.282 6.611 -7.381 1.00 93.69 84 LEU A N 1
ATOM 687 C CA . LEU A 1 84 ? 12.354 6.789 -8.345 1.00 93.69 84 LEU A CA 1
ATOM 688 C C . LEU A 1 84 ? 13.707 6.911 -7.616 1.00 93.69 84 LEU A C 1
ATOM 690 O O . LEU A 1 84 ? 13.882 7.823 -6.804 1.00 93.69 84 LEU A O 1
ATOM 694 N N . PRO A 1 85 ? 14.695 6.050 -7.912 1.00 89.38 85 PRO A N 1
ATOM 695 C CA . PRO A 1 85 ? 16.045 6.195 -7.372 1.00 89.38 85 PRO A CA 1
ATOM 696 C C . PRO A 1 85 ? 16.754 7.419 -7.969 1.00 89.38 85 PRO A C 1
ATOM 698 O O . PRO A 1 85 ? 16.720 7.617 -9.191 1.00 89.38 85 PRO A O 1
ATOM 701 N N . GLN A 1 86 ? 17.440 8.181 -7.107 1.00 80.69 86 GLN A N 1
ATOM 702 C CA . GLN A 1 86 ? 18.435 9.212 -7.464 1.00 80.69 86 GLN A CA 1
ATOM 703 C C . GLN A 1 86 ? 17.926 10.276 -8.457 1.00 80.69 86 GLN A C 1
ATOM 705 O O . GLN A 1 86 ? 18.658 10.743 -9.331 1.00 80.69 86 GLN A O 1
ATOM 710 N N . LYS A 1 87 ? 16.645 10.648 -8.365 1.00 80.06 87 LYS A N 1
ATOM 711 C CA . LYS A 1 87 ? 16.028 11.678 -9.214 1.00 80.06 87 LYS A CA 1
ATOM 712 C C . LYS A 1 87 ? 15.841 12.983 -8.454 1.00 80.06 87 LYS A C 1
ATOM 714 O O . LYS A 1 87 ? 15.367 12.962 -7.330 1.00 80.06 87 LYS A O 1
ATOM 719 N N . LYS A 1 88 ? 16.162 14.114 -9.086 1.00 75.94 88 LYS A N 1
ATOM 720 C CA . LYS A 1 88 ? 15.932 15.454 -8.514 1.00 75.94 88 LYS A CA 1
ATOM 721 C C . LYS A 1 88 ? 14.582 16.051 -8.918 1.00 75.94 88 LYS A C 1
ATOM 723 O O . LYS A 1 88 ? 13.971 16.761 -8.132 1.00 75.94 88 LYS A O 1
ATOM 728 N N . THR A 1 89 ? 14.129 15.758 -10.134 1.00 81.81 89 THR A N 1
ATOM 729 C CA . THR A 1 89 ? 12.884 16.267 -10.719 1.00 81.81 89 THR A CA 1
ATOM 730 C C . THR A 1 89 ? 12.134 15.143 -11.426 1.00 81.81 89 THR A C 1
ATOM 732 O O . THR A 1 89 ? 12.724 14.110 -11.772 1.00 81.81 89 THR A O 1
ATOM 735 N N . LEU A 1 90 ? 10.828 15.341 -11.619 1.00 87.44 90 LEU A N 1
ATOM 736 C CA . LEU A 1 90 ? 10.013 14.467 -12.452 1.00 87.44 90 LEU A CA 1
ATOM 737 C C . LEU A 1 90 ? 10.308 14.753 -13.928 1.00 87.44 90 LEU A C 1
ATOM 739 O O . LEU A 1 90 ? 10.433 15.911 -14.323 1.00 87.44 90 LEU A O 1
ATOM 743 N N . ASP A 1 91 ? 10.456 13.701 -14.731 1.00 88.31 91 ASP A N 1
ATOM 744 C CA . ASP A 1 91 ? 10.565 13.854 -16.183 1.00 88.31 91 ASP A CA 1
ATOM 745 C C . ASP A 1 91 ? 9.176 14.226 -16.731 1.00 88.31 91 ASP A C 1
ATOM 747 O O . ASP A 1 91 ? 8.195 13.616 -16.315 1.00 88.31 91 ASP A O 1
ATOM 751 N N . ALA A 1 92 ? 9.082 15.187 -17.659 1.00 89.75 92 ALA A N 1
ATOM 752 C CA . ALA A 1 92 ? 7.795 15.710 -18.148 1.00 89.75 92 ALA A CA 1
ATOM 753 C C . ALA A 1 92 ? 6.841 14.610 -18.660 1.00 89.75 92 ALA A C 1
ATOM 755 O O . ALA A 1 92 ? 5.655 14.631 -18.369 1.00 89.75 92 ALA A O 1
ATOM 756 N N . GLU A 1 93 ? 7.372 13.585 -19.333 1.00 89.88 93 GLU A N 1
ATOM 757 C CA . GLU A 1 93 ? 6.594 12.440 -19.845 1.00 89.88 93 GLU A CA 1
ATOM 758 C C . GLU A 1 93 ? 5.944 11.585 -18.744 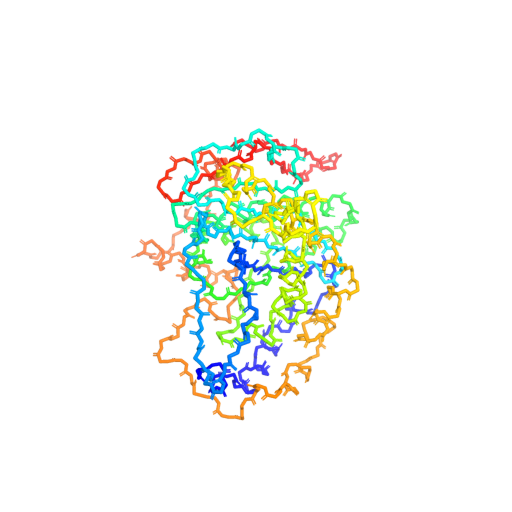1.00 89.88 93 GLU A C 1
ATOM 760 O O . GLU A 1 93 ? 5.075 10.762 -19.028 1.00 89.88 93 GLU A O 1
ATOM 765 N N . LEU A 1 94 ? 6.397 11.719 -17.494 1.00 92.00 94 LEU A N 1
ATOM 766 C CA . LEU A 1 94 ? 5.822 11.028 -16.345 1.00 92.00 94 LEU A CA 1
ATOM 767 C C . LEU A 1 94 ? 4.701 11.840 -15.683 1.00 92.00 94 LEU A C 1
ATOM 769 O O . LEU A 1 94 ? 3.934 11.248 -14.931 1.00 92.00 94 LEU A O 1
ATOM 773 N N . GLU A 1 95 ? 4.595 13.152 -15.934 1.00 89.50 95 GLU A N 1
ATOM 774 C CA . GLU A 1 95 ? 3.590 14.016 -15.289 1.00 89.50 95 GLU A CA 1
ATOM 775 C C . GLU A 1 95 ? 2.154 13.597 -15.649 1.00 89.50 95 GLU A C 1
ATOM 777 O O . GLU A 1 95 ? 1.286 13.608 -14.779 1.00 89.50 95 GLU A O 1
ATOM 782 N N . ASP A 1 96 ? 1.936 13.125 -16.881 1.00 88.12 96 ASP A N 1
ATOM 783 C CA . ASP A 1 96 ? 0.623 12.687 -17.383 1.00 88.12 96 ASP A CA 1
ATOM 784 C C . ASP A 1 96 ? 0.267 11.232 -17.022 1.00 88.12 96 ASP A C 1
ATOM 786 O O . ASP A 1 96 ? -0.819 10.740 -17.344 1.00 88.12 96 ASP A O 1
ATOM 790 N N . LEU A 1 97 ? 1.179 10.493 -16.384 1.00 93.88 97 LEU A N 1
ATOM 791 C CA . LEU A 1 97 ? 0.924 9.105 -16.008 1.00 93.88 97 LEU A CA 1
ATOM 792 C C . LEU A 1 97 ? 0.124 9.030 -14.707 1.00 93.88 97 LEU A C 1
ATOM 794 O O . LEU A 1 97 ? 0.403 9.738 -13.741 1.00 93.88 97 LEU A O 1
ATOM 798 N N . ASP A 1 98 ? -0.833 8.098 -14.648 1.00 93.38 98 ASP A N 1
ATOM 799 C CA . ASP A 1 98 ? -1.677 7.882 -13.469 1.00 93.38 98 ASP A CA 1
ATOM 800 C C . ASP A 1 98 ? -0.924 7.157 -12.335 1.00 93.38 98 ASP A C 1
ATOM 802 O O . ASP A 1 98 ? -1.188 6.005 -11.989 1.00 93.38 98 ASP A O 1
ATOM 806 N N . ALA A 1 99 ? 0.067 7.841 -11.766 1.00 95.75 99 ALA A N 1
ATOM 807 C CA . ALA A 1 99 ? 0.859 7.406 -10.628 1.00 95.75 99 ALA A CA 1
ATOM 808 C C . ALA A 1 99 ? 1.253 8.607 -9.761 1.00 95.75 99 ALA A C 1
ATOM 810 O O . ALA A 1 99 ? 1.238 9.755 -10.202 1.00 95.75 99 ALA A O 1
ATOM 811 N N . PHE A 1 100 ? 1.620 8.342 -8.512 1.00 96.44 100 PHE A N 1
ATOM 812 C CA . PHE A 1 100 ? 2.192 9.355 -7.633 1.00 96.44 100 PHE A CA 1
ATOM 813 C C . PHE A 1 100 ? 3.693 9.135 -7.492 1.00 96.44 100 PHE A C 1
ATOM 815 O O . PHE A 1 100 ? 4.138 8.080 -7.040 1.00 96.44 100 PHE A O 1
ATOM 822 N N . PHE A 1 101 ? 4.490 10.120 -7.875 1.00 96.31 101 PHE A N 1
ATOM 823 C CA . PHE A 1 101 ? 5.934 9.985 -7.949 1.00 96.31 101 PHE A CA 1
ATOM 824 C C . PHE A 1 101 ? 6.608 10.600 -6.733 1.00 96.31 101 PHE A C 1
ATOM 826 O O . PHE A 1 101 ? 6.369 11.748 -6.353 1.00 96.31 101 PHE A O 1
ATOM 833 N N . VAL A 1 102 ? 7.517 9.824 -6.159 1.00 96.00 102 VAL A N 1
ATOM 834 C CA . VAL A 1 102 ? 8.423 10.249 -5.096 1.00 96.00 102 VAL A CA 1
ATOM 835 C C . VAL A 1 102 ? 9.833 9.795 -5.447 1.00 96.00 102 VAL A C 1
ATOM 837 O O . VAL A 1 102 ? 10.025 8.907 -6.281 1.00 96.00 102 VAL A O 1
ATOM 840 N N . ARG A 1 103 ? 10.841 10.370 -4.798 1.00 93.81 103 ARG A N 1
ATOM 841 C CA . ARG A 1 103 ? 12.229 9.914 -4.933 1.00 93.81 103 ARG A CA 1
ATOM 842 C C . ARG A 1 103 ? 12.860 9.588 -3.594 1.00 93.81 103 ARG A C 1
ATOM 844 O O . ARG A 1 103 ? 12.539 10.202 -2.580 1.00 93.81 103 ARG A O 1
ATOM 851 N N . SER A 1 104 ? 13.804 8.655 -3.623 1.00 93.19 104 SER A N 1
ATOM 852 C CA . SER A 1 104 ? 14.776 8.419 -2.554 1.00 93.19 104 SER A CA 1
ATOM 853 C C . SER A 1 104 ? 16.146 8.122 -3.158 1.00 93.19 104 SER A C 1
ATOM 855 O O . SER A 1 104 ? 16.253 7.671 -4.300 1.00 93.19 104 SER A O 1
ATOM 857 N N . GLU A 1 105 ? 17.210 8.352 -2.391 1.00 89.25 105 GLU A N 1
ATOM 858 C CA . GLU A 1 105 ? 18.577 8.060 -2.848 1.00 89.25 105 GLU A CA 1
ATOM 859 C C . GLU A 1 105 ? 18.785 6.565 -3.135 1.00 89.25 105 GLU A C 1
ATOM 861 O O . GLU A 1 105 ? 19.471 6.184 -4.083 1.00 89.25 105 GLU A O 1
ATOM 866 N N . SER A 1 106 ? 18.144 5.700 -2.345 1.00 89.00 106 SER A N 1
ATOM 867 C CA . SER A 1 106 ? 18.284 4.249 -2.463 1.00 89.00 106 SER A CA 1
ATOM 868 C C . SER A 1 106 ? 17.313 3.607 -3.463 1.00 89.00 106 SER A C 1
ATOM 870 O O . SER A 1 106 ? 17.541 2.468 -3.870 1.00 89.00 106 SER A O 1
ATOM 872 N N . GLY A 1 107 ? 16.237 4.305 -3.851 1.00 90.94 107 GLY A N 1
ATOM 873 C CA . GLY A 1 107 ? 15.112 3.744 -4.615 1.00 90.94 107 GLY A CA 1
ATOM 874 C C . GLY A 1 107 ? 14.130 2.915 -3.780 1.00 90.94 107 GLY A C 1
ATOM 875 O O . GLY A 1 107 ? 13.125 2.436 -4.308 1.00 90.94 107 GLY A O 1
ATOM 876 N N . TRP A 1 108 ? 14.393 2.764 -2.480 1.00 92.81 108 TRP A N 1
ATOM 877 C CA . TRP A 1 108 ? 13.574 1.988 -1.554 1.00 92.81 108 TRP A CA 1
ATOM 878 C C . TRP A 1 108 ? 12.686 2.871 -0.680 1.00 92.81 108 TRP A C 1
ATOM 880 O O . TRP A 1 108 ? 12.942 4.067 -0.500 1.00 92.81 108 TRP A O 1
ATOM 890 N N . MET A 1 109 ? 11.666 2.238 -0.099 1.00 96.00 109 MET A N 1
ATOM 891 C CA . MET A 1 109 ? 10.818 2.817 0.937 1.00 96.00 109 MET A CA 1
ATOM 892 C C . MET A 1 109 ? 11.629 3.134 2.200 1.00 96.00 109 MET A C 1
ATOM 894 O O . MET A 1 109 ? 12.500 2.372 2.621 1.00 96.00 109 MET A O 1
ATOM 898 N N . ASN A 1 110 ? 11.294 4.242 2.852 1.00 95.56 110 ASN A N 1
ATOM 899 C CA . ASN A 1 110 ? 11.783 4.606 4.179 1.00 95.56 110 ASN A CA 1
ATOM 900 C C . ASN A 1 110 ? 10.647 5.259 4.984 1.00 95.56 110 ASN A C 1
ATOM 902 O O . ASN A 1 110 ? 9.531 5.387 4.483 1.00 95.56 110 ASN A O 1
ATOM 906 N N . LYS A 1 111 ? 10.911 5.650 6.236 1.00 95.31 111 LYS A N 1
ATOM 907 C CA . LYS A 1 111 ? 9.888 6.250 7.110 1.00 95.31 111 LYS A CA 1
ATOM 908 C C . LYS A 1 111 ? 9.238 7.495 6.498 1.00 95.31 111 LYS A C 1
ATOM 910 O O . LYS A 1 111 ? 8.024 7.644 6.572 1.00 95.31 111 LYS A O 1
ATOM 915 N N . TYR A 1 112 ? 10.036 8.360 5.869 1.00 96.38 112 TYR A N 1
ATOM 916 C CA . TYR A 1 112 ? 9.540 9.570 5.217 1.00 96.38 112 TYR A CA 1
ATOM 917 C C . TYR A 1 112 ? 8.579 9.243 4.069 1.00 96.38 112 TYR A C 1
ATOM 919 O O . TYR A 1 112 ? 7.444 9.713 4.059 1.00 96.38 112 TYR A O 1
ATOM 927 N N . LEU A 1 113 ? 8.985 8.366 3.150 1.00 97.25 113 LEU A N 1
ATOM 928 C CA . LEU A 1 113 ? 8.123 7.961 2.038 1.00 97.25 113 LEU A CA 1
ATOM 929 C C . LEU A 1 113 ? 6.874 7.203 2.506 1.00 97.25 113 LEU A C 1
ATOM 931 O O . LEU A 1 113 ? 5.813 7.342 1.901 1.00 97.25 113 LEU A O 1
ATOM 935 N N . PHE A 1 114 ? 6.958 6.466 3.617 1.00 97.94 114 PHE A N 1
ATOM 936 C CA . PHE A 1 114 ? 5.787 5.833 4.215 1.00 97.94 114 PHE A CA 1
ATOM 937 C C . PHE A 1 114 ? 4.804 6.865 4.792 1.00 97.94 114 PHE A C 1
ATOM 939 O O . PHE A 1 114 ? 3.597 6.696 4.626 1.00 97.94 114 PHE A O 1
ATOM 946 N N . MET A 1 115 ? 5.285 7.962 5.393 1.00 97.50 115 MET A N 1
ATOM 947 C CA . MET A 1 115 ? 4.424 9.087 5.790 1.00 97.50 115 MET A CA 1
ATOM 948 C C . MET A 1 115 ? 3.711 9.697 4.578 1.00 97.50 115 MET A C 1
ATOM 950 O O . MET A 1 115 ? 2.494 9.864 4.621 1.00 97.50 115 MET A O 1
ATOM 954 N N . VAL A 1 116 ? 4.430 9.952 3.476 1.00 97.56 116 VAL A N 1
ATOM 955 C CA . VAL A 1 116 ? 3.830 10.443 2.219 1.00 97.56 116 VAL A CA 1
ATOM 956 C C . VAL A 1 116 ? 2.752 9.476 1.714 1.00 97.56 116 VAL A C 1
ATOM 958 O O . VAL A 1 116 ? 1.646 9.897 1.377 1.00 97.56 116 VAL A O 1
ATOM 961 N N . TYR A 1 117 ? 3.030 8.170 1.723 1.00 98.25 117 TYR A N 1
ATOM 962 C CA . TYR A 1 117 ? 2.047 7.150 1.359 1.00 98.25 117 TYR A CA 1
ATOM 963 C C . TYR A 1 117 ? 0.802 7.197 2.261 1.00 98.25 117 TYR A C 1
ATOM 965 O O . TYR A 1 117 ? -0.320 7.114 1.764 1.00 98.25 117 TYR A O 1
ATOM 973 N N . CYS A 1 118 ? 0.968 7.367 3.576 1.00 98.44 118 CYS A N 1
ATOM 974 C CA . CYS A 1 118 ? -0.162 7.463 4.502 1.00 98.44 118 CYS A CA 1
ATOM 975 C C . CYS A 1 118 ? -1.056 8.668 4.187 1.00 98.44 118 CYS A C 1
ATOM 977 O O . CYS A 1 118 ? -2.276 8.540 4.221 1.00 98.44 118 CYS A O 1
ATOM 979 N N . ILE A 1 119 ? -0.470 9.810 3.814 1.00 97.81 119 ILE A N 1
ATOM 980 C CA . ILE A 1 119 ? -1.212 11.001 3.373 1.00 97.81 119 ILE A CA 1
ATOM 981 C C . ILE A 1 119 ? -2.001 10.699 2.091 1.00 97.81 119 ILE A C 1
ATOM 983 O O . ILE A 1 119 ? -3.187 11.028 2.015 1.00 97.81 119 ILE A O 1
ATOM 987 N N . MET A 1 120 ? -1.396 10.020 1.109 1.00 97.94 120 MET A N 1
ATOM 988 C CA . MET A 1 120 ? -2.121 9.576 -0.089 1.00 97.94 120 MET A CA 1
ATOM 989 C C . MET A 1 120 ? -3.290 8.647 0.256 1.00 97.94 120 MET A C 1
ATOM 991 O O . MET A 1 120 ? -4.394 8.820 -0.261 1.00 97.94 120 MET A O 1
ATOM 995 N N . PHE A 1 121 ? -3.061 7.680 1.146 1.00 98.56 121 PHE A N 1
ATOM 996 C CA . PHE A 1 121 ? -4.085 6.732 1.569 1.00 98.56 121 PHE A CA 1
ATOM 997 C C . PHE A 1 121 ? -5.236 7.428 2.306 1.00 98.56 121 PHE A C 1
ATOM 999 O O . PHE A 1 121 ? -6.397 7.135 2.029 1.00 98.56 121 PHE A O 1
ATOM 1006 N N . ILE A 1 122 ? -4.936 8.403 3.170 1.00 98.06 122 ILE A N 1
ATOM 1007 C CA . ILE A 1 122 ? -5.937 9.263 3.819 1.00 98.06 122 ILE A CA 1
ATOM 1008 C C . ILE A 1 122 ? -6.787 9.983 2.771 1.00 98.06 122 ILE A C 1
ATOM 1010 O O . ILE A 1 122 ? -8.013 9.931 2.846 1.00 98.06 122 ILE A O 1
ATOM 1014 N N . CYS A 1 123 ? -6.161 10.599 1.764 1.00 97.06 123 CYS A N 1
ATOM 1015 C CA . CYS A 1 123 ? -6.889 11.279 0.692 1.00 97.06 123 CYS A CA 1
ATOM 1016 C C . CYS A 1 123 ? -7.826 10.310 -0.047 1.00 97.06 123 CYS A C 1
ATOM 1018 O O . CYS A 1 123 ? -8.992 10.636 -0.271 1.00 97.06 123 CYS A O 1
ATOM 1020 N N . LYS A 1 124 ? -7.360 9.087 -0.340 1.00 97.56 124 LYS A N 1
ATOM 1021 C CA . LYS A 1 124 ? -8.187 8.053 -0.979 1.00 97.56 124 LYS A CA 1
ATOM 1022 C C . LYS A 1 124 ? -9.345 7.585 -0.097 1.00 97.56 124 LYS A C 1
ATOM 1024 O O . LYS A 1 124 ? -10.452 7.382 -0.592 1.00 97.56 124 LYS A O 1
ATOM 1029 N N . VAL A 1 125 ? -9.114 7.399 1.200 1.00 97.62 125 VAL A N 1
ATOM 1030 C CA . VAL A 1 125 ? -10.164 7.021 2.156 1.00 97.62 125 VAL A CA 1
ATOM 1031 C C . VAL A 1 125 ? -11.221 8.117 2.247 1.00 97.62 125 VAL A C 1
ATOM 1033 O O . VAL A 1 125 ? -12.408 7.811 2.184 1.00 97.62 125 VAL A O 1
ATOM 1036 N N . GLN A 1 126 ? -10.812 9.382 2.332 1.00 96.50 126 GLN A N 1
ATOM 1037 C CA . GLN A 1 126 ? -11.735 10.514 2.386 1.00 96.50 126 GLN A CA 1
ATOM 1038 C C . GLN A 1 126 ? -12.548 10.669 1.092 1.00 96.50 126 GLN A C 1
ATOM 1040 O O . GLN A 1 126 ? -13.745 10.933 1.163 1.00 96.50 126 GLN A O 1
ATOM 1045 N N . GLU A 1 127 ? -11.938 10.431 -0.073 1.00 95.56 127 GLU A N 1
ATOM 1046 C CA . GLU A 1 127 ? -12.652 10.322 -1.353 1.00 95.56 127 GLU A CA 1
ATOM 1047 C C . GLU A 1 127 ? -13.696 9.201 -1.331 1.00 95.56 127 GLU A C 1
ATOM 1049 O O . GLU A 1 127 ? -14.847 9.420 -1.695 1.00 95.56 127 GLU A O 1
ATOM 1054 N N . LYS A 1 128 ? -13.339 8.002 -0.854 1.00 96.44 128 LYS A N 1
ATOM 1055 C CA . LYS A 1 128 ? -14.319 6.913 -0.737 1.00 96.44 128 LYS A CA 1
ATOM 1056 C C . LYS A 1 128 ? -15.432 7.273 0.257 1.00 96.44 128 LYS A C 1
ATOM 1058 O O . LYS A 1 128 ? -16.586 6.980 -0.027 1.00 96.44 128 LYS A O 1
ATOM 1063 N N . ARG A 1 129 ? -15.125 7.916 1.394 1.00 95.88 129 ARG A N 1
ATOM 1064 C CA . ARG A 1 129 ? -16.127 8.338 2.395 1.00 95.88 129 ARG A CA 1
ATOM 1065 C C . ARG A 1 129 ? -17.102 9.383 1.846 1.00 95.88 129 ARG A C 1
ATOM 1067 O O . ARG A 1 129 ? -18.277 9.310 2.186 1.00 95.88 129 ARG A O 1
ATOM 1074 N N . SER A 1 130 ? -16.659 10.310 0.993 1.00 94.88 130 SER A N 1
ATOM 1075 C CA . SER A 1 130 ? -17.545 11.339 0.422 1.00 94.88 130 SER A CA 1
ATOM 1076 C C . SER A 1 130 ? -18.616 10.777 -0.517 1.00 94.88 130 SER A C 1
ATOM 1078 O O . SER A 1 130 ? -19.620 11.435 -0.771 1.00 94.88 130 SER A O 1
ATOM 1080 N N . GLN A 1 131 ? -18.423 9.545 -0.990 1.00 94.25 131 GLN A N 1
ATOM 1081 C CA . GLN A 1 131 ? -19.347 8.809 -1.855 1.00 94.25 131 GLN A CA 1
ATOM 1082 C C . GLN A 1 131 ? -20.205 7.791 -1.078 1.00 94.25 131 GLN A C 1
ATOM 1084 O O . GLN A 1 131 ? -20.949 7.015 -1.677 1.00 94.25 131 GLN A O 1
ATOM 1089 N N . MET A 1 132 ? -20.082 7.737 0.253 1.00 94.44 132 MET A N 1
ATOM 1090 C CA . MET A 1 132 ? -20.804 6.798 1.115 1.00 94.44 132 MET A CA 1
ATOM 1091 C C . MET A 1 132 ? -21.977 7.463 1.837 1.00 94.44 132 MET A C 1
ATOM 1093 O O . MET A 1 132 ? -22.018 8.676 2.022 1.00 94.44 132 MET A O 1
ATOM 1097 N N . ASN A 1 133 ? -22.918 6.643 2.317 1.00 93.38 133 ASN A N 1
ATOM 1098 C CA . ASN A 1 133 ? -23.908 7.108 3.287 1.00 93.38 133 ASN A CA 1
ATOM 1099 C C . ASN A 1 133 ? -23.239 7.465 4.629 1.00 93.38 133 ASN A C 1
ATOM 1101 O O . ASN A 1 133 ? -22.136 7.003 4.931 1.00 93.38 133 ASN A O 1
ATOM 1105 N N . VAL A 1 134 ? -23.938 8.251 5.450 1.00 89.62 134 VAL A N 1
ATOM 1106 C CA . VAL A 1 134 ? -23.417 8.792 6.717 1.00 89.62 134 VAL A CA 1
ATOM 1107 C C . VAL A 1 134 ? -22.930 7.698 7.675 1.00 89.62 134 VAL A C 1
ATOM 1109 O O . VAL A 1 134 ? -21.894 7.871 8.310 1.00 89.62 134 VAL A O 1
ATOM 1112 N N . PHE A 1 135 ? -23.618 6.555 7.747 1.00 91.94 135 PHE A N 1
ATOM 1113 C CA . PHE A 1 135 ? -23.231 5.449 8.629 1.00 91.94 135 PHE A CA 1
ATOM 1114 C C . PHE A 1 135 ? -21.936 4.775 8.158 1.00 91.94 135 PHE A C 1
ATOM 1116 O O . PHE A 1 135 ? -21.008 4.555 8.933 1.00 91.94 135 PHE A O 1
ATOM 1123 N N . ASP A 1 136 ? -21.838 4.491 6.861 1.00 94.69 136 ASP A N 1
ATOM 1124 C CA . ASP A 1 136 ? -20.658 3.887 6.243 1.00 94.69 136 ASP A CA 1
ATOM 1125 C C . ASP A 1 136 ? -19.444 4.817 6.310 1.00 94.69 136 ASP A C 1
ATOM 1127 O O . ASP A 1 136 ? -18.328 4.363 6.567 1.00 94.69 136 ASP A O 1
ATOM 1131 N N . ALA A 1 137 ? -19.670 6.122 6.154 1.00 92.69 137 ALA A N 1
ATOM 1132 C CA . ALA A 1 137 ? -18.651 7.154 6.258 1.00 92.69 137 ALA A CA 1
ATOM 1133 C C . ALA A 1 137 ? -18.077 7.315 7.677 1.00 92.69 137 ALA A C 1
ATOM 1135 O O . ALA A 1 137 ? -17.086 8.026 7.825 1.00 92.69 137 ALA A O 1
ATOM 1136 N N . GLN A 1 138 ? -18.616 6.637 8.696 1.00 91.94 138 GLN A N 1
ATOM 1137 C CA . GLN A 1 138 ? -18.061 6.594 10.057 1.00 91.94 138 GLN A CA 1
ATOM 1138 C C . GLN A 1 138 ? -17.320 5.285 10.372 1.00 91.94 138 GLN A C 1
ATOM 1140 O O . GLN A 1 138 ? -16.608 5.206 11.371 1.00 91.94 138 GLN A O 1
ATOM 1145 N N . VAL A 1 139 ? -17.421 4.261 9.518 1.00 96.06 139 VAL A N 1
ATOM 1146 C CA . VAL A 1 139 ? -16.758 2.970 9.757 1.00 96.06 139 VAL A CA 1
ATOM 1147 C C . VAL A 1 139 ? -15.234 3.126 9.626 1.00 96.06 139 VAL A C 1
ATOM 1149 O O . VAL A 1 139 ? -14.774 3.758 8.666 1.00 96.06 139 VAL A O 1
ATOM 1152 N N . PRO A 1 140 ? -14.424 2.575 10.549 1.00 97.62 140 PRO A N 1
ATOM 1153 C CA . PRO A 1 140 ? -12.973 2.611 10.421 1.00 97.62 140 PRO A CA 1
ATOM 1154 C C . PRO A 1 140 ? -12.486 1.820 9.202 1.00 97.62 140 PRO A C 1
ATOM 1156 O O . PRO A 1 140 ? -12.888 0.671 8.982 1.00 97.62 140 PRO A O 1
ATOM 1159 N N . PHE A 1 141 ? -11.573 2.403 8.428 1.00 98.62 141 PHE A N 1
ATOM 1160 C CA . PHE A 1 141 ? -10.843 1.653 7.403 1.00 98.62 141 PHE A CA 1
ATOM 1161 C C . PHE A 1 141 ? -9.704 0.868 8.055 1.00 98.62 141 PHE A C 1
ATOM 1163 O O . PHE A 1 141 ? -9.034 1.378 8.943 1.00 98.62 141 PHE A O 1
ATOM 1170 N N . LEU A 1 142 ? -9.465 -0.358 7.604 1.00 98.81 142 LEU A N 1
ATOM 1171 C CA . LEU A 1 142 ? -8.327 -1.182 7.990 1.00 98.81 142 LEU A CA 1
ATOM 1172 C C . LEU A 1 142 ? -7.290 -1.143 6.868 1.00 98.81 142 LEU A C 1
ATOM 11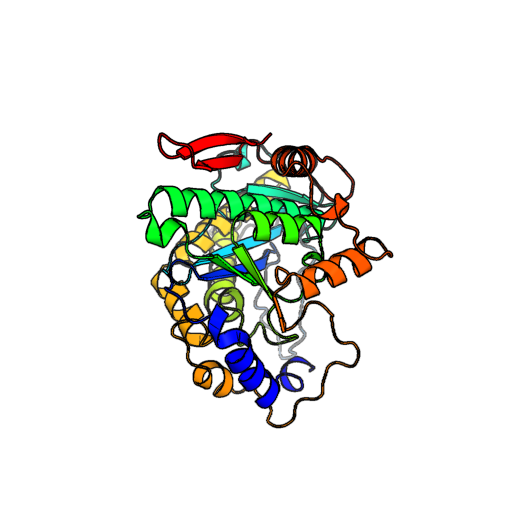74 O O . LEU A 1 142 ? -7.577 -1.581 5.756 1.00 98.81 142 LEU A O 1
ATOM 1178 N N . LEU A 1 143 ? -6.089 -0.657 7.161 1.00 98.88 143 LEU A N 1
ATOM 1179 C CA . LEU A 1 143 ? -4.927 -0.755 6.286 1.00 98.88 143 LEU A CA 1
ATOM 1180 C C . LEU A 1 143 ? -3.997 -1.853 6.809 1.00 98.88 143 LEU A C 1
ATOM 1182 O O . LEU A 1 143 ? -3.483 -1.760 7.920 1.00 98.88 143 LEU A O 1
ATOM 1186 N N . ILE A 1 144 ? -3.777 -2.880 5.994 1.00 98.81 144 ILE A N 1
ATOM 1187 C CA . ILE A 1 144 ? -2.914 -4.024 6.299 1.00 98.81 144 ILE A CA 1
ATOM 1188 C C . ILE A 1 144 ? -1.587 -3.861 5.558 1.00 98.81 144 ILE A C 1
ATOM 1190 O O . ILE A 1 144 ? -1.594 -3.697 4.336 1.00 98.81 144 ILE A O 1
ATOM 1194 N N . VAL A 1 145 ? -0.469 -3.940 6.280 1.00 98.50 145 VAL A N 1
ATOM 1195 C CA . VAL A 1 145 ? 0.895 -3.794 5.738 1.00 98.50 145 VAL A CA 1
ATOM 1196 C C . VAL A 1 145 ? 1.838 -4.881 6.254 1.00 98.50 145 VAL A C 1
ATOM 1198 O O . VAL A 1 145 ? 1.542 -5.584 7.224 1.00 98.50 145 VAL A O 1
ATOM 1201 N N . ASP A 1 146 ? 3.004 -5.002 5.620 1.00 95.94 146 ASP A N 1
ATOM 1202 C CA . ASP A 1 146 ? 4.087 -5.847 6.112 1.00 95.94 146 ASP A CA 1
ATOM 1203 C C . ASP A 1 146 ? 4.834 -5.224 7.309 1.00 95.94 146 ASP A C 1
ATOM 1205 O O . ASP A 1 146 ? 4.656 -4.060 7.675 1.00 95.94 146 ASP A O 1
ATOM 1209 N N . GLY A 1 147 ? 5.715 -6.017 7.916 1.00 94.44 147 GLY A N 1
ATOM 1210 C CA . GLY A 1 147 ? 6.530 -5.614 9.058 1.00 94.44 147 GLY A CA 1
ATOM 1211 C C . GLY A 1 147 ? 7.743 -4.737 8.739 1.00 94.44 147 GLY A C 1
ATOM 1212 O O . GLY A 1 147 ? 8.684 -4.734 9.528 1.00 94.44 147 GLY A O 1
ATOM 1213 N N . HIS A 1 148 ? 7.821 -4.043 7.600 1.00 94.06 148 HIS A N 1
ATOM 1214 C CA . HIS A 1 148 ? 9.027 -3.280 7.264 1.00 94.06 148 HIS A CA 1
ATOM 1215 C C . HIS A 1 148 ? 9.307 -2.144 8.285 1.00 94.06 148 HIS A C 1
ATOM 1217 O O . HIS A 1 148 ? 8.388 -1.427 8.678 1.00 94.06 148 HIS A O 1
ATOM 1223 N N . PRO A 1 149 ? 10.561 -1.886 8.712 1.00 93.06 149 PRO A N 1
ATOM 1224 C CA . PRO A 1 149 ? 10.857 -0.851 9.716 1.00 93.06 149 PRO A CA 1
ATOM 1225 C C . PRO A 1 149 ? 10.428 0.578 9.344 1.00 93.06 149 PRO A C 1
ATOM 1227 O O . PRO A 1 149 ? 10.282 1.425 10.224 1.00 93.06 149 PRO A O 1
ATOM 1230 N N . SER A 1 150 ? 10.187 0.861 8.058 1.00 94.81 150 SER A N 1
ATOM 1231 C CA . SER A 1 150 ? 9.604 2.139 7.618 1.00 94.81 150 SER A CA 1
ATOM 1232 C C . SER A 1 150 ? 8.212 2.400 8.199 1.00 94.81 150 SER A C 1
ATOM 1234 O O . SER A 1 150 ? 7.815 3.560 8.265 1.00 94.81 150 SER A O 1
ATOM 1236 N N . ARG A 1 151 ? 7.486 1.359 8.643 1.00 95.00 151 ARG A N 1
ATOM 1237 C CA . ARG A 1 151 ? 6.155 1.503 9.257 1.00 95.00 151 ARG A CA 1
ATOM 1238 C C . ARG A 1 151 ? 6.215 2.159 10.637 1.00 95.00 151 ARG A C 1
ATOM 1240 O O . ARG A 1 151 ? 5.213 2.693 11.103 1.00 95.00 151 ARG A O 1
ATOM 1247 N N . LEU A 1 152 ? 7.379 2.120 11.292 1.00 93.38 152 LEU A N 1
ATOM 1248 C CA . LEU A 1 152 ? 7.603 2.666 12.629 1.00 93.38 152 LEU A CA 1
ATOM 1249 C C . LEU A 1 152 ? 7.779 4.195 12.572 1.00 93.38 152 LEU A C 1
ATOM 1251 O O . LEU A 1 152 ? 8.887 4.705 12.737 1.00 93.38 152 LEU A O 1
ATOM 1255 N N . SER A 1 153 ? 6.686 4.908 12.306 1.00 95.25 153 SER A N 1
ATOM 1256 C CA . SER A 1 153 ? 6.618 6.370 12.331 1.00 95.25 153 SER A CA 1
ATOM 1257 C C . SER A 1 153 ? 5.399 6.812 13.134 1.00 95.25 153 SER A C 1
ATOM 1259 O O . SER A 1 153 ? 4.260 6.571 12.732 1.00 95.25 153 SER A O 1
ATOM 1261 N N . PHE A 1 154 ? 5.634 7.480 14.260 1.00 95.94 154 PHE A N 1
ATOM 1262 C CA . PHE A 1 154 ? 4.591 8.024 15.118 1.00 95.94 154 PHE A CA 1
ATOM 1263 C C . PHE A 1 154 ? 3.695 8.994 14.348 1.00 95.94 154 PHE A C 1
ATOM 1265 O O . PHE A 1 154 ? 2.475 8.867 14.409 1.00 95.94 154 PHE A O 1
ATOM 1272 N N . LEU A 1 155 ? 4.281 9.912 13.570 1.00 95.88 155 LEU A N 1
ATOM 1273 C CA . LEU A 1 155 ? 3.507 10.874 12.788 1.00 95.88 155 LEU A CA 1
ATOM 1274 C C . LEU A 1 155 ? 2.598 10.174 11.762 1.00 95.88 155 LEU A C 1
ATOM 1276 O O . LEU A 1 155 ? 1.413 10.498 11.694 1.00 95.88 155 LEU A O 1
ATOM 1280 N N . ALA A 1 156 ? 3.103 9.177 11.019 1.00 96.88 156 ALA A N 1
ATOM 1281 C CA . ALA A 1 156 ? 2.282 8.388 10.092 1.00 96.88 156 ALA A CA 1
ATOM 1282 C C . ALA A 1 156 ? 1.096 7.724 10.810 1.00 96.88 156 ALA A C 1
ATOM 1284 O O . ALA A 1 156 ? -0.055 7.852 10.395 1.00 96.88 156 ALA A O 1
ATOM 1285 N N . VAL A 1 157 ? 1.386 7.035 11.914 1.00 97.19 157 VAL A N 1
ATOM 1286 C CA . VAL A 1 157 ? 0.404 6.303 12.720 1.00 97.19 157 VAL A CA 1
ATOM 1287 C C . VAL A 1 157 ? -0.647 7.253 13.307 1.00 97.19 157 VAL A C 1
ATOM 1289 O O . VAL A 1 157 ? -1.845 6.968 13.256 1.00 97.19 157 VAL A O 1
ATOM 1292 N N . ARG A 1 158 ? -0.222 8.412 13.815 1.00 96.12 158 ARG A N 1
ATOM 1293 C CA . ARG A 1 158 ? -1.101 9.428 14.398 1.00 96.12 158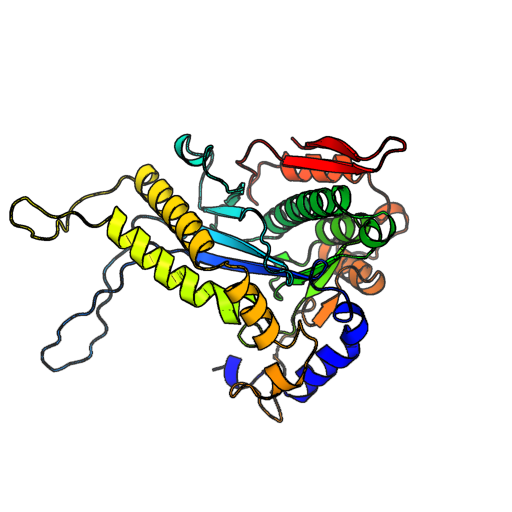 ARG A CA 1
ATOM 1294 C C . ARG A 1 158 ? -2.003 10.082 13.353 1.00 96.12 158 ARG A C 1
ATOM 1296 O O . ARG A 1 158 ? -3.174 10.316 13.658 1.00 96.12 158 ARG A O 1
ATOM 1303 N N . LEU A 1 159 ? -1.485 10.342 12.147 1.00 96.38 159 LEU A N 1
ATOM 1304 C CA . LEU A 1 159 ? -2.274 10.820 11.009 1.00 96.38 159 LEU A CA 1
ATOM 1305 C C . LEU A 1 159 ? -3.351 9.794 10.642 1.00 96.38 159 LEU A C 1
ATOM 1307 O O . LEU A 1 159 ? -4.525 10.140 10.627 1.00 96.38 159 LEU A O 1
ATOM 1311 N N . LEU A 1 160 ? -2.993 8.523 10.427 1.00 98.00 160 LEU A N 1
ATOM 1312 C CA . LEU A 1 160 ? -3.973 7.477 10.099 1.00 98.00 160 LEU A CA 1
ATOM 1313 C C . LEU A 1 160 ? -5.071 7.361 11.168 1.00 98.00 160 LEU A C 1
ATOM 1315 O O . LEU A 1 160 ? -6.258 7.388 10.841 1.00 98.00 160 LEU A O 1
ATOM 1319 N N . SER A 1 161 ? -4.682 7.327 12.445 1.00 97.06 161 SER A N 1
ATOM 1320 C CA . SER A 1 161 ? -5.630 7.283 13.562 1.00 97.06 161 SER A CA 1
ATOM 1321 C C . SER A 1 161 ? -6.578 8.491 13.568 1.00 97.06 161 SER A C 1
ATOM 1323 O O . SER A 1 161 ? -7.780 8.311 13.755 1.00 97.06 161 SER A O 1
ATOM 1325 N N . ALA A 1 162 ? -6.081 9.703 13.282 1.00 95.56 162 ALA A N 1
ATOM 1326 C CA . ALA A 1 162 ? -6.910 10.910 13.222 1.00 95.56 162 ALA A CA 1
ATOM 1327 C C . ALA A 1 162 ? -8.002 10.857 12.142 1.00 95.56 162 ALA A C 1
ATOM 1329 O O . ALA A 1 162 ? -9.059 11.456 12.308 1.00 95.56 162 ALA A O 1
ATOM 1330 N N . PHE A 1 163 ? -7.754 10.131 11.049 1.00 96.12 163 PHE A N 1
ATOM 1331 C CA . PHE A 1 163 ? -8.700 9.942 9.946 1.00 96.12 163 PHE A CA 1
ATOM 1332 C C . PHE A 1 163 ? -9.498 8.631 10.058 1.00 96.12 163 PHE A C 1
ATOM 1334 O O . PHE A 1 163 ? -10.079 8.155 9.077 1.00 96.12 163 PHE A O 1
ATOM 1341 N N . ASN A 1 164 ? -9.562 8.055 11.266 1.00 97.12 164 ASN A N 1
ATOM 1342 C CA . ASN A 1 164 ? -10.293 6.825 11.564 1.00 97.12 164 ASN A CA 1
ATOM 1343 C C . ASN A 1 164 ? -9.857 5.658 10.654 1.00 97.12 164 ASN A C 1
ATOM 1345 O O . ASN A 1 164 ? -10.670 4.978 10.014 1.00 97.12 164 ASN A O 1
ATOM 1349 N N . ILE A 1 165 ? -8.538 5.486 10.548 1.00 98.62 165 ILE A N 1
ATOM 1350 C CA . ILE A 1 165 ? -7.882 4.389 9.841 1.00 98.62 165 ILE A CA 1
ATOM 1351 C C . ILE A 1 165 ? -7.058 3.599 10.853 1.00 98.62 165 ILE A C 1
ATOM 1353 O O . ILE A 1 165 ? -6.220 4.154 11.561 1.00 98.62 165 ILE A O 1
ATOM 1357 N N . GLU A 1 166 ? -7.270 2.290 10.889 1.00 98.69 166 GLU A N 1
ATOM 1358 C CA . GLU A 1 166 ? -6.510 1.352 11.702 1.00 98.69 166 GLU A CA 1
ATOM 1359 C C . GLU A 1 166 ? -5.364 0.756 10.879 1.00 98.69 166 GLU A C 1
ATOM 1361 O O . GLU A 1 166 ? -5.591 0.222 9.792 1.00 98.69 166 GLU A O 1
ATOM 1366 N N . LEU A 1 167 ? -4.132 0.832 11.389 1.00 98.75 167 LEU A N 1
ATOM 1367 C CA . LEU A 1 167 ? -2.945 0.279 10.727 1.00 98.75 167 LEU A CA 1
ATOM 1368 C C . LEU A 1 167 ? -2.565 -1.059 11.357 1.00 98.75 167 LEU A C 1
ATOM 1370 O O . LEU A 1 167 ? -1.980 -1.081 12.440 1.00 98.75 167 LEU A O 1
ATOM 1374 N N . LEU A 1 168 ? -2.867 -2.160 10.676 1.00 98.50 168 LEU A N 1
ATOM 1375 C CA . LEU A 1 168 ? -2.510 -3.512 11.098 1.00 98.50 168 LEU A CA 1
ATOM 1376 C C . LEU A 1 168 ? -1.259 -3.995 10.361 1.00 98.50 168 LEU A C 1
ATOM 1378 O O . LEU A 1 168 ? -1.201 -4.003 9.134 1.00 98.50 168 LEU A O 1
ATOM 1382 N N . VAL A 1 169 ? -0.278 -4.459 11.122 1.00 98.12 169 VAL A N 1
ATOM 1383 C CA . VAL A 1 169 ? 0.953 -5.050 10.606 1.00 98.12 169 VAL A CA 1
ATOM 1384 C C . VAL A 1 169 ? 0.850 -6.566 10.689 1.00 98.12 169 VAL A C 1
ATOM 1386 O O . VAL A 1 169 ? 0.542 -7.125 11.745 1.00 98.12 169 VAL A O 1
ATOM 1389 N N . LEU A 1 170 ? 1.126 -7.237 9.574 1.00 96.75 170 LEU A N 1
ATOM 1390 C CA . LEU A 1 170 ? 1.108 -8.692 9.507 1.00 96.75 170 LEU A CA 1
ATOM 1391 C C . LEU A 1 170 ? 2.188 -9.326 10.403 1.00 96.75 170 LEU A C 1
ATOM 1393 O O . LEU A 1 170 ? 3.239 -8.726 10.657 1.00 96.75 170 LEU A O 1
ATOM 1397 N N . PRO A 1 171 ? 1.978 -10.572 10.853 1.00 93.00 171 PRO A N 1
ATOM 1398 C CA . PRO A 1 171 ? 3.011 -11.342 11.517 1.00 93.00 171 PRO A CA 1
ATOM 1399 C C . PRO A 1 171 ? 4.280 -11.489 10.673 1.00 93.00 171 PRO A C 1
ATOM 1401 O O . PRO A 1 171 ? 4.244 -11.597 9.441 1.00 93.00 171 PRO A O 1
ATOM 1404 N N . GLY A 1 172 ? 5.426 -11.563 11.344 1.00 89.06 172 GLY A N 1
ATOM 1405 C CA . GLY A 1 172 ? 6.720 -11.693 10.680 1.00 89.06 172 GLY A CA 1
ATOM 1406 C C . GLY A 1 172 ? 6.810 -12.938 9.800 1.00 89.06 172 GLY A C 1
ATOM 1407 O O . GLY A 1 172 ? 6.359 -14.015 10.173 1.00 89.06 172 GLY A O 1
ATOM 1408 N N . HIS A 1 173 ? 7.442 -12.801 8.632 1.00 84.62 173 HIS A N 1
ATOM 1409 C CA . HIS A 1 173 ? 7.680 -13.900 7.687 1.00 84.62 173 HIS A CA 1
ATOM 1410 C C . HIS A 1 173 ? 6.417 -14.571 7.115 1.00 84.62 173 HIS A C 1
ATOM 1412 O O . HIS A 1 173 ? 6.521 -15.653 6.538 1.00 84.62 173 HIS A O 1
ATOM 1418 N N . THR A 1 174 ? 5.252 -13.924 7.187 1.00 89.19 174 THR A N 1
ATOM 1419 C CA . THR A 1 174 ? 3.982 -14.490 6.699 1.00 89.19 174 THR A CA 1
ATOM 1420 C C . THR A 1 174 ? 3.508 -13.942 5.357 1.00 89.19 174 THR A C 1
ATOM 1422 O O . THR A 1 174 ? 2.476 -14.393 4.877 1.00 89.19 174 THR A O 1
ATOM 1425 N N . SER A 1 175 ? 4.250 -13.042 4.696 1.00 88.75 175 SER A N 1
ATOM 1426 C CA . SER A 1 175 ? 3.756 -12.345 3.493 1.00 88.75 175 SER A CA 1
ATOM 1427 C C . SER A 1 175 ? 3.256 -13.303 2.399 1.00 88.75 175 SER A C 1
ATOM 1429 O O . SER A 1 175 ? 2.147 -13.183 1.902 1.00 88.75 175 SER A O 1
ATOM 1431 N N . HIS A 1 176 ? 3.990 -14.384 2.147 1.00 89.44 176 HIS A N 1
ATOM 1432 C CA . HIS A 1 176 ? 3.608 -15.445 1.206 1.00 89.44 176 HIS 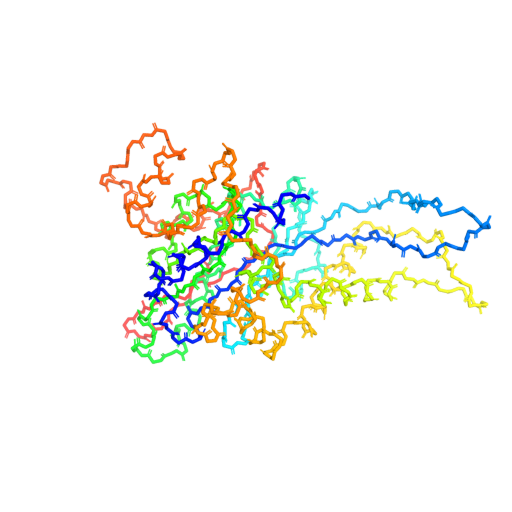A CA 1
ATOM 1433 C C . HIS A 1 176 ? 2.321 -16.240 1.537 1.00 89.44 176 HIS A C 1
ATOM 1435 O O . HIS A 1 176 ? 1.973 -17.147 0.781 1.00 89.44 176 HIS A O 1
ATOM 1441 N N . ILE A 1 177 ? 1.656 -15.958 2.661 1.00 93.69 177 ILE A N 1
ATOM 1442 C CA . ILE A 1 177 ? 0.411 -16.603 3.105 1.00 93.69 177 ILE A CA 1
ATOM 1443 C C . ILE A 1 177 ? -0.650 -15.562 3.484 1.00 93.69 177 ILE A C 1
ATOM 1445 O O . ILE A 1 177 ? -1.822 -15.762 3.188 1.00 93.69 177 ILE A O 1
ATOM 1449 N N . LEU A 1 178 ? -0.257 -14.465 4.139 1.00 96.25 178 LEU A N 1
ATOM 1450 C CA . LEU A 1 178 ? -1.175 -13.475 4.705 1.00 96.25 178 LEU A CA 1
ATOM 1451 C C . LEU A 1 178 ? -1.197 -12.132 3.977 1.00 96.25 178 LEU A C 1
ATOM 1453 O O . LEU A 1 178 ? -2.069 -11.334 4.289 1.00 96.25 178 LEU A O 1
ATOM 1457 N N . GLN A 1 179 ? -0.287 -11.855 3.039 1.00 97.00 179 GLN A N 1
ATOM 1458 C CA . GLN A 1 179 ? -0.241 -10.584 2.309 1.00 97.00 179 GLN A CA 1
ATOM 1459 C C . GLN A 1 179 ? -0.931 -10.742 0.942 1.00 97.00 179 GLN A C 1
ATOM 1461 O O . GLN A 1 179 ? -0.335 -11.333 0.039 1.00 97.00 179 GLN A O 1
ATOM 1466 N N . PRO A 1 180 ? -2.167 -10.231 0.748 1.00 98.31 180 PRO A N 1
ATOM 1467 C CA . PRO A 1 180 ? -2.909 -10.380 -0.506 1.00 98.31 180 PRO A CA 1
ATOM 1468 C C . PRO A 1 180 ? -2.107 -9.998 -1.756 1.00 98.31 180 PRO A C 1
ATOM 1470 O O . PRO A 1 180 ? -2.103 -10.743 -2.739 1.00 98.31 180 PRO A O 1
ATOM 1473 N N . LEU A 1 181 ? -1.374 -8.881 -1.715 1.00 98.44 181 LEU A N 1
ATOM 1474 C CA . LEU A 1 181 ? -0.539 -8.448 -2.838 1.00 98.44 181 LEU A CA 1
ATOM 1475 C C . LEU A 1 181 ? 0.522 -9.491 -3.222 1.00 98.44 181 LEU A C 1
ATOM 1477 O O . LEU A 1 181 ? 0.654 -9.813 -4.402 1.00 98.44 181 LEU A O 1
ATOM 1481 N N . ASP A 1 182 ? 1.218 -10.080 -2.252 1.00 97.06 182 ASP A N 1
ATOM 1482 C CA . ASP A 1 182 ? 2.212 -11.133 -2.498 1.00 97.06 182 ASP A CA 1
ATOM 1483 C C . ASP A 1 182 ? 1.578 -12.454 -2.956 1.00 97.06 182 ASP A C 1
ATOM 1485 O O . ASP A 1 182 ? 2.141 -13.148 -3.808 1.00 97.06 182 ASP A O 1
ATOM 1489 N N . VAL A 1 183 ? 0.417 -12.810 -2.398 1.00 96.56 183 VAL A N 1
ATOM 1490 C CA . VAL A 1 183 ? -0.251 -14.096 -2.650 1.00 96.56 183 VAL A CA 1
ATOM 1491 C C . VAL A 1 183 ? -0.905 -14.148 -4.030 1.00 96.56 183 VAL A C 1
ATOM 1493 O O . VAL A 1 183 ? -0.813 -15.178 -4.698 1.00 96.56 183 VAL A O 1
ATOM 1496 N N . GLY A 1 184 ? -1.552 -13.064 -4.470 1.00 96.00 184 GLY A N 1
ATOM 1497 C CA . GLY A 1 184 ? -2.377 -13.083 -5.683 1.00 96.00 184 GLY A CA 1
ATOM 1498 C C . GLY A 1 184 ? -1.997 -12.093 -6.783 1.00 96.00 184 GLY A C 1
ATOM 1499 O O . GLY A 1 184 ? -2.395 -12.308 -7.924 1.00 96.00 184 GLY A O 1
ATOM 1500 N N . ILE A 1 185 ? -1.231 -11.031 -6.495 1.00 98.19 185 ILE A N 1
ATOM 1501 C CA . ILE A 1 185 ? -1.090 -9.891 -7.425 1.00 98.19 185 ILE A CA 1
ATOM 1502 C C . ILE A 1 185 ? 0.335 -9.714 -7.955 1.00 98.19 185 ILE A C 1
ATOM 1504 O O . ILE A 1 185 ? 0.543 -9.563 -9.157 1.00 98.19 185 ILE A O 1
ATOM 1508 N N . PHE A 1 186 ? 1.353 -9.744 -7.098 1.00 97.50 186 PHE A N 1
ATOM 1509 C CA . PHE A 1 186 ? 2.712 -9.372 -7.494 1.00 97.50 186 PHE A CA 1
ATOM 1510 C C . PHE A 1 186 ? 3.385 -10.370 -8.427 1.00 97.50 186 PHE A C 1
ATOM 1512 O O . PHE A 1 186 ? 4.224 -9.969 -9.235 1.00 97.50 186 PHE A O 1
ATOM 1519 N N . SER A 1 187 ? 3.035 -11.654 -8.353 1.00 94.88 187 SER A N 1
ATOM 1520 C CA . SER A 1 187 ? 3.534 -12.643 -9.311 1.00 94.88 187 SER A CA 1
ATOM 1521 C C . SER A 1 187 ? 3.029 -12.373 -10.741 1.00 94.88 187 SER A C 1
ATOM 1523 O O . SER A 1 187 ? 3.880 -12.157 -11.613 1.00 94.88 187 SER A O 1
ATOM 1525 N N . PRO A 1 188 ? 1.704 -12.302 -11.005 1.00 95.94 188 PRO A N 1
ATOM 1526 C CA . PRO A 1 188 ? 1.201 -11.971 -12.340 1.00 95.94 188 PRO A CA 1
ATOM 1527 C C . PRO A 1 188 ? 1.616 -10.567 -12.796 1.00 95.94 188 PRO A C 1
ATOM 1529 O O . PRO A 1 188 ? 2.047 -10.415 -13.938 1.00 95.94 188 PRO A O 1
ATOM 1532 N N . LEU A 1 189 ? 1.622 -9.575 -11.896 1.00 97.50 189 LEU A N 1
ATOM 1533 C CA . LEU A 1 189 ? 2.080 -8.217 -12.204 1.00 97.50 189 LEU A CA 1
ATOM 1534 C C . LEU A 1 189 ? 3.518 -8.210 -12.716 1.00 97.50 189 LEU A C 1
ATOM 1536 O O . LEU A 1 189 ? 3.789 -7.632 -13.764 1.00 97.50 189 LEU A O 1
ATOM 1540 N N . LYS A 1 190 ? 4.449 -8.891 -12.038 1.00 94.62 190 LYS A N 1
ATOM 1541 C CA . LYS A 1 190 ? 5.854 -8.958 -12.480 1.00 94.62 190 LYS A CA 1
ATOM 1542 C C . LYS A 1 190 ? 6.014 -9.681 -13.814 1.00 94.62 190 LYS A C 1
ATOM 1544 O O . LYS A 1 190 ? 6.870 -9.293 -14.610 1.00 94.62 190 LYS A O 1
ATOM 1549 N N . ALA A 1 191 ? 5.219 -10.722 -14.060 1.00 93.62 191 ALA A N 1
ATOM 1550 C CA . ALA A 1 191 ? 5.232 -11.433 -15.334 1.00 93.62 191 ALA A CA 1
ATOM 1551 C C . ALA A 1 191 ? 4.757 -10.526 -16.480 1.00 93.62 191 ALA A C 1
ATOM 1553 O O . ALA A 1 191 ? 5.434 -10.428 -17.506 1.00 93.62 191 ALA A O 1
ATOM 1554 N N . GLN A 1 192 ? 3.647 -9.815 -16.275 1.00 95.88 192 GLN A N 1
ATOM 15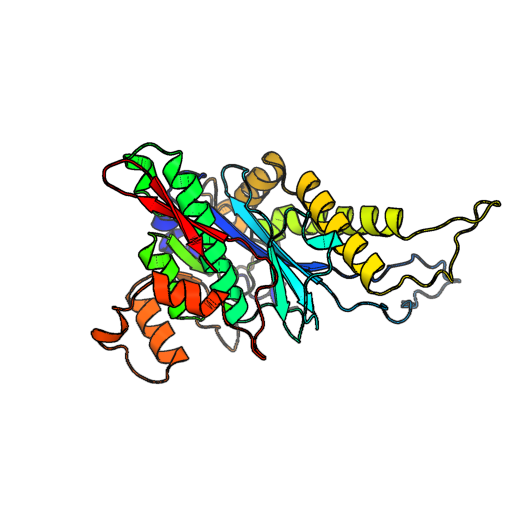55 C CA . GLN A 1 192 ? 3.085 -8.900 -17.263 1.00 95.88 192 GLN A CA 1
ATOM 1556 C C . GLN A 1 192 ? 3.976 -7.673 -17.483 1.00 95.88 192 GLN A C 1
ATOM 1558 O O . GLN A 1 192 ? 4.253 -7.325 -18.627 1.00 95.88 192 GLN A O 1
ATOM 1563 N N . PHE A 1 193 ? 4.502 -7.076 -16.410 1.00 95.69 193 PHE A N 1
ATOM 1564 C CA . PHE A 1 193 ? 5.482 -5.990 -16.475 1.00 95.69 193 PHE A CA 1
ATOM 1565 C C . PHE A 1 193 ? 6.671 -6.383 -17.347 1.00 95.69 193 PHE A C 1
ATOM 1567 O O . PHE A 1 193 ? 7.033 -5.648 -18.260 1.00 95.69 193 PHE A O 1
ATOM 1574 N N . LYS A 1 194 ? 7.250 -7.568 -17.108 1.00 91.31 194 LYS A N 1
ATOM 1575 C CA . LYS A 1 194 ? 8.389 -8.047 -17.893 1.00 91.31 194 LYS A CA 1
ATOM 1576 C C . LYS A 1 194 ? 8.026 -8.202 -19.370 1.00 91.31 194 LYS A C 1
ATOM 1578 O O . LYS A 1 194 ? 8.793 -7.765 -20.218 1.00 91.31 194 LYS A O 1
ATOM 1583 N N . LYS A 1 195 ? 6.868 -8.796 -19.673 1.00 91.44 195 LYS A N 1
ATOM 1584 C CA . LYS A 1 195 ? 6.382 -8.959 -21.050 1.00 91.44 195 LYS A CA 1
ATOM 1585 C C . LYS A 1 195 ? 6.254 -7.610 -21.766 1.00 91.44 195 LYS A C 1
ATOM 1587 O O . LYS A 1 195 ? 6.780 -7.468 -22.863 1.00 91.44 195 LYS A O 1
ATOM 1592 N N . LEU A 1 196 ? 5.587 -6.636 -21.145 1.00 94.12 196 LEU A N 1
ATOM 1593 C CA . LEU A 1 196 ? 5.370 -5.301 -21.715 1.00 94.12 196 LEU A CA 1
ATOM 1594 C C . LEU A 1 196 ? 6.683 -4.532 -21.879 1.00 94.12 196 LEU A C 1
ATOM 1596 O O . LEU A 1 196 ? 6.939 -3.953 -22.934 1.00 94.12 196 LEU A O 1
ATOM 1600 N N . PHE A 1 197 ? 7.550 -4.604 -20.870 1.00 91.44 197 PHE A N 1
ATOM 1601 C CA . PHE A 1 197 ? 8.867 -3.988 -20.915 1.00 91.44 197 PHE A CA 1
ATOM 1602 C C . PHE A 1 197 ? 9.720 -4.574 -22.044 1.00 91.44 197 PHE A C 1
ATOM 1604 O O . PHE A 1 197 ? 10.315 -3.822 -22.815 1.00 91.44 197 PHE A O 1
ATOM 1611 N N . ASP A 1 198 ? 9.755 -5.903 -22.186 1.00 88.12 198 ASP A N 1
ATOM 1612 C CA . ASP A 1 198 ? 10.485 -6.576 -23.263 1.00 88.12 198 ASP A CA 1
ATOM 1613 C C . ASP A 1 198 ? 9.906 -6.195 -24.640 1.00 88.12 198 ASP A C 1
ATOM 1615 O O . ASP A 1 198 ? 10.671 -5.836 -25.530 1.00 88.12 198 ASP A O 1
ATOM 1619 N N . MET A 1 199 ? 8.578 -6.154 -24.807 1.00 88.50 199 MET A N 1
ATOM 1620 C CA . MET A 1 199 ? 7.936 -5.702 -26.055 1.00 88.50 199 MET A CA 1
ATOM 1621 C C . MET A 1 199 ? 8.323 -4.268 -26.440 1.00 88.50 199 MET A C 1
ATOM 1623 O O . MET A 1 199 ? 8.602 -3.999 -27.605 1.00 88.50 199 MET A O 1
ATOM 1627 N N . ALA A 1 200 ? 8.382 -3.352 -25.473 1.00 89.38 200 ALA A N 1
ATOM 1628 C CA . ALA A 1 200 ? 8.708 -1.950 -25.728 1.00 89.38 200 ALA A CA 1
ATOM 1629 C C . ALA A 1 200 ? 10.207 -1.708 -25.987 1.00 89.38 200 ALA A C 1
ATOM 1631 O O . ALA A 1 200 ? 10.572 -0.739 -26.657 1.00 89.38 200 ALA A O 1
ATOM 1632 N N . THR A 1 201 ? 11.079 -2.581 -25.473 1.00 86.50 201 THR A N 1
ATOM 1633 C CA . THR A 1 201 ? 12.540 -2.390 -25.503 1.00 86.50 201 THR A CA 1
ATOM 1634 C C . THR A 1 201 ? 13.282 -3.304 -26.476 1.00 86.50 201 THR A C 1
ATOM 1636 O O . THR A 1 201 ? 14.475 -3.097 -26.706 1.00 86.50 201 THR A O 1
ATOM 1639 N N . ILE A 1 202 ? 12.636 -4.330 -27.034 1.00 82.88 202 ILE A N 1
ATOM 1640 C CA . ILE A 1 202 ? 13.204 -5.155 -28.107 1.00 82.88 202 ILE A CA 1
ATOM 1641 C C . ILE A 1 202 ? 13.020 -4.427 -29.445 1.00 82.88 202 ILE A C 1
ATOM 1643 O O . ILE A 1 202 ? 12.003 -3.780 -29.704 1.00 82.88 202 ILE A O 1
ATOM 1647 N N . ARG A 1 203 ? 14.050 -4.495 -30.287 1.00 80.38 203 ARG A N 1
ATOM 1648 C CA . ARG A 1 203 ? 14.061 -3.967 -31.651 1.00 80.38 203 ARG A CA 1
ATOM 1649 C C . ARG A 1 203 ? 14.516 -5.070 -32.592 1.00 80.38 203 ARG A C 1
ATOM 1651 O O . ARG A 1 203 ? 15.331 -5.903 -32.194 1.00 80.38 203 ARG A O 1
ATOM 1658 N N . TYR A 1 204 ? 13.995 -5.047 -33.809 1.00 84.00 204 TYR A N 1
ATOM 1659 C CA . TYR A 1 204 ? 14.389 -5.948 -34.882 1.00 84.00 204 TYR A CA 1
ATOM 1660 C C . TYR A 1 204 ? 14.921 -5.122 -36.053 1.00 84.00 204 TYR A C 1
ATOM 1662 O O . TYR A 1 204 ? 14.416 -4.025 -36.299 1.00 84.00 204 TYR A O 1
ATOM 1670 N N . ASP A 1 205 ? 15.961 -5.612 -36.721 1.00 83.69 205 ASP A N 1
ATOM 1671 C CA . ASP A 1 205 ? 16.429 -5.037 -37.979 1.00 83.69 205 ASP A CA 1
ATOM 1672 C C . ASP A 1 205 ? 15.487 -5.405 -39.140 1.00 83.69 205 ASP A C 1
ATOM 1674 O O . ASP A 1 205 ? 14.489 -6.111 -38.968 1.00 83.69 205 ASP A O 1
ATOM 1678 N N . GLN A 1 206 ? 15.798 -4.913 -40.340 1.00 84.44 206 GLN A N 1
ATOM 1679 C CA . GLN A 1 206 ? 14.999 -5.180 -41.539 1.00 84.44 206 GLN A CA 1
ATOM 1680 C C . GLN A 1 206 ? 14.987 -6.665 -41.940 1.00 84.44 206 GLN A C 1
ATOM 1682 O O . GLN A 1 206 ? 14.087 -7.086 -42.661 1.00 84.44 206 GLN A O 1
ATOM 1687 N N . GLN A 1 207 ? 15.956 -7.459 -41.474 1.00 84.88 207 GLN A N 1
ATOM 1688 C CA . GLN A 1 207 ? 16.022 -8.905 -41.693 1.00 84.88 207 GLN A CA 1
ATOM 1689 C C . GLN A 1 207 ? 15.342 -9.708 -40.568 1.00 84.88 207 GLN A C 1
ATOM 1691 O O . GLN A 1 207 ? 15.317 -10.937 -40.616 1.00 84.88 207 GLN A O 1
ATOM 1696 N N . GLY A 1 208 ? 14.764 -9.040 -39.564 1.00 82.44 208 GLY A N 1
ATOM 1697 C CA . GLY A 1 208 ? 14.094 -9.679 -38.434 1.00 82.44 208 GLY A CA 1
ATOM 1698 C C . GLY A 1 208 ? 15.039 -10.169 -37.334 1.00 82.44 208 GLY A C 1
ATOM 1699 O O . GLY A 1 208 ? 14.597 -10.892 -36.436 1.00 82.44 208 GLY A O 1
ATOM 1700 N N . HIS A 1 209 ? 16.320 -9.786 -37.342 1.00 80.19 209 HIS A N 1
ATOM 1701 C CA . HIS A 1 209 ? 17.234 -10.104 -36.247 1.00 80.19 209 HIS A CA 1
ATOM 1702 C C . HIS A 1 209 ? 17.092 -9.112 -35.101 1.00 80.19 209 HIS A C 1
ATOM 1704 O O . HIS A 1 209 ? 16.881 -7.917 -35.290 1.00 80.19 209 HIS A O 1
ATOM 1710 N N . MET A 1 210 ? 17.235 -9.612 -33.877 1.00 76.88 210 MET A N 1
ATOM 1711 C CA . MET A 1 210 ? 17.150 -8.779 -32.683 1.00 76.88 210 MET A CA 1
ATOM 1712 C C . MET A 1 210 ? 18.341 -7.814 -32.612 1.00 76.88 210 MET A C 1
ATOM 1714 O O . MET A 1 210 ? 19.493 -8.246 -32.606 1.00 76.88 210 MET A O 1
ATOM 1718 N N . VAL A 1 211 ? 18.074 -6.516 -32.480 1.00 79.94 211 VAL A N 1
ATOM 1719 C CA . VAL A 1 211 ? 19.112 -5.496 -32.296 1.00 79.94 211 VAL A CA 1
ATOM 1720 C C . VAL A 1 211 ? 19.610 -5.549 -30.851 1.00 79.94 211 VAL A C 1
ATOM 1722 O O . VAL A 1 211 ? 18.888 -5.204 -29.915 1.00 79.94 211 VAL A O 1
ATOM 1725 N N . ILE A 1 212 ? 20.855 -5.993 -30.664 1.00 68.19 212 ILE A N 1
ATOM 1726 C CA . ILE A 1 212 ? 21.426 -6.285 -29.335 1.00 68.19 212 ILE A CA 1
ATOM 1727 C C . ILE A 1 212 ? 22.135 -5.062 -28.721 1.00 68.19 212 ILE A C 1
ATOM 1729 O O . ILE A 1 212 ? 22.200 -4.938 -27.501 1.00 68.19 212 ILE A O 1
ATOM 1733 N N . ASN A 1 213 ? 22.603 -4.123 -29.554 1.00 68.06 213 ASN A N 1
ATOM 1734 C CA . ASN A 1 213 ? 23.444 -2.989 -29.139 1.00 68.06 213 ASN A CA 1
ATOM 1735 C C . ASN A 1 213 ? 22.711 -1.636 -29.107 1.00 68.06 213 ASN A C 1
ATOM 1737 O O . ASN A 1 213 ? 23.358 -0.592 -29.071 1.00 68.06 213 ASN A O 1
ATOM 1741 N N . TYR A 1 214 ? 21.375 -1.624 -29.133 1.00 73.06 214 TYR A N 1
ATOM 1742 C CA . TYR A 1 214 ? 20.634 -0.370 -28.992 1.00 73.06 214 TYR A CA 1
ATOM 1743 C C . TYR A 1 214 ? 20.802 0.180 -27.569 1.00 73.06 214 TYR A C 1
ATOM 1745 O O . TYR A 1 214 ? 20.446 -0.484 -26.591 1.00 73.06 214 TYR A O 1
ATOM 1753 N N . VAL A 1 215 ? 21.328 1.399 -27.451 1.00 75.88 215 VAL A N 1
ATOM 1754 C CA . VAL A 1 215 ? 21.520 2.073 -26.165 1.00 75.88 215 VAL A CA 1
ATOM 1755 C C . VAL A 1 215 ? 20.327 2.980 -25.901 1.00 75.88 215 VAL A C 1
ATOM 1757 O O . VAL A 1 215 ? 20.166 4.018 -26.535 1.00 75.88 215 VAL A O 1
ATOM 1760 N N . TRP A 1 216 ? 19.494 2.584 -24.945 1.00 78.38 216 TRP A N 1
ATOM 1761 C CA . TRP A 1 216 ? 18.414 3.424 -24.444 1.00 78.38 216 TRP A CA 1
ATOM 1762 C C . TRP A 1 216 ? 18.973 4.509 -23.532 1.00 78.38 216 TRP A C 1
ATOM 1764 O O . TRP A 1 216 ? 19.775 4.215 -22.642 1.00 78.38 216 TRP A O 1
ATOM 1774 N N . ASN A 1 217 ? 18.512 5.751 -23.680 1.00 85.56 217 ASN A N 1
ATOM 1775 C CA . ASN A 1 217 ? 18.849 6.753 -22.677 1.00 85.56 217 ASN A CA 1
ATOM 1776 C C . ASN A 1 217 ? 18.055 6.500 -21.375 1.00 85.56 217 ASN A C 1
ATOM 1778 O O . ASN A 1 217 ? 16.988 5.878 -21.356 1.00 85.56 217 ASN A O 1
ATOM 1782 N N . ALA A 1 218 ? 18.587 6.981 -20.249 1.00 84.88 218 ALA A N 1
ATOM 1783 C CA . ALA A 1 218 ? 18.030 6.705 -18.923 1.00 84.88 218 ALA A CA 1
ATOM 1784 C C . ALA A 1 218 ? 16.618 7.284 -18.693 1.00 84.88 218 ALA A C 1
ATOM 1786 O O . ALA A 1 218 ? 15.911 6.816 -17.796 1.00 84.88 218 ALA A O 1
ATOM 1787 N N . ARG A 1 219 ? 16.218 8.312 -19.454 1.00 88.00 219 ARG A N 1
ATOM 1788 C CA . ARG A 1 219 ? 14.889 8.936 -19.379 1.00 88.00 219 ARG A CA 1
ATOM 1789 C C . ARG A 1 219 ? 13.856 8.080 -20.109 1.00 88.00 219 ARG A C 1
ATOM 1791 O O . ARG A 1 219 ? 12.892 7.652 -19.483 1.00 88.00 219 ARG A O 1
ATOM 1798 N N . GLU A 1 220 ? 14.117 7.731 -21.366 1.00 87.75 220 GLU A N 1
ATOM 1799 C CA . GLU A 1 220 ? 13.258 6.856 -22.178 1.00 87.75 220 GLU A CA 1
ATOM 1800 C C . GLU A 1 220 ? 13.017 5.513 -21.492 1.00 87.75 220 GLU A C 1
ATOM 1802 O O . GLU A 1 220 ? 11.881 5.068 -21.339 1.00 87.75 220 GLU A O 1
ATOM 1807 N N . LEU A 1 221 ? 14.089 4.876 -21.012 1.00 87.94 221 LEU A N 1
ATOM 1808 C CA . LEU A 1 221 ? 13.974 3.572 -20.374 1.00 87.94 221 LEU A CA 1
ATOM 1809 C C . LEU A 1 221 ? 13.150 3.651 -19.081 1.00 87.94 221 LEU A C 1
ATOM 1811 O O . LEU A 1 221 ? 12.401 2.727 -18.773 1.00 87.94 221 LEU A O 1
ATOM 1815 N N . ARG A 1 222 ? 13.230 4.768 -18.347 1.00 90.81 222 ARG A N 1
ATOM 1816 C CA . ARG A 1 222 ? 12.409 5.005 -17.154 1.00 90.81 222 ARG A CA 1
ATOM 1817 C C . ARG A 1 222 ? 10.945 5.199 -17.510 1.00 90.81 222 ARG A C 1
ATOM 1819 O O . ARG A 1 222 ? 10.108 4.585 -16.856 1.00 90.81 222 ARG A O 1
ATOM 1826 N N . TYR A 1 223 ? 10.648 5.992 -18.537 1.00 92.81 223 TYR A N 1
ATOM 1827 C CA . TYR A 1 223 ? 9.290 6.135 -19.052 1.00 92.81 223 TYR A CA 1
ATOM 1828 C C . TYR A 1 223 ? 8.702 4.770 -19.424 1.00 92.81 223 TYR A C 1
ATOM 1830 O O . TYR A 1 223 ? 7.647 4.396 -18.915 1.00 92.81 223 TYR A O 1
ATOM 1838 N N . ILE A 1 224 ? 9.438 3.965 -20.198 1.00 92.62 224 ILE A N 1
ATOM 1839 C CA . ILE A 1 224 ? 9.009 2.617 -20.593 1.00 92.62 224 ILE A CA 1
ATOM 1840 C C . ILE A 1 224 ? 8.794 1.717 -19.370 1.00 92.62 224 ILE A C 1
ATOM 1842 O O . ILE A 1 224 ? 7.799 0.993 -19.316 1.00 92.62 224 ILE A O 1
ATOM 1846 N N . MET A 1 225 ? 9.684 1.759 -18.370 1.00 93.06 225 MET A N 1
ATOM 1847 C CA . MET A 1 225 ? 9.517 0.992 -17.129 1.00 93.06 225 MET A CA 1
ATOM 1848 C C . MET A 1 225 ? 8.254 1.407 -16.366 1.00 93.06 225 MET A C 1
ATOM 1850 O O . MET A 1 225 ? 7.469 0.544 -15.980 1.00 93.06 225 MET A O 1
ATOM 1854 N N . VAL A 1 226 ? 8.043 2.706 -16.145 1.00 95.44 226 VAL A N 1
ATOM 1855 C CA . VAL A 1 226 ? 6.862 3.195 -15.420 1.00 95.44 226 VAL A CA 1
ATOM 1856 C C . VAL A 1 226 ? 5.594 2.845 -16.191 1.00 95.44 226 VAL A C 1
ATOM 1858 O O . VAL A 1 226 ? 4.674 2.273 -15.613 1.00 95.44 226 VAL A O 1
ATOM 1861 N N . ARG A 1 227 ? 5.558 3.099 -17.502 1.00 96.19 227 ARG A N 1
ATOM 1862 C CA . ARG A 1 227 ? 4.390 2.798 -18.330 1.00 96.19 227 ARG A CA 1
ATOM 1863 C C . ARG A 1 227 ? 4.057 1.306 -18.329 1.00 96.19 227 ARG A C 1
ATOM 1865 O O . ARG A 1 227 ? 2.924 0.940 -18.036 1.00 96.19 227 ARG A O 1
ATOM 1872 N N . SER A 1 228 ? 5.062 0.450 -18.522 1.00 96.31 228 SER A N 1
ATOM 1873 C CA . SER A 1 228 ? 4.899 -1.011 -18.459 1.00 96.31 228 SER A CA 1
ATOM 1874 C C . SER A 1 228 ? 4.391 -1.483 -17.096 1.00 96.31 228 SER A C 1
ATOM 1876 O O . SER A 1 228 ? 3.671 -2.474 -17.016 1.00 96.31 228 SER A O 1
ATOM 1878 N N . PHE A 1 229 ? 4.772 -0.805 -16.010 1.00 97.56 229 PHE A N 1
ATOM 1879 C CA . PHE A 1 229 ? 4.278 -1.115 -14.671 1.00 97.56 229 PHE A CA 1
ATOM 1880 C C . PHE A 1 229 ? 2.806 -0.742 -14.504 1.00 97.56 229 PHE A C 1
ATOM 1882 O O . PHE A 1 229 ? 2.038 -1.562 -14.010 1.00 97.56 229 PHE A O 1
ATOM 1889 N N . LEU A 1 230 ? 2.398 0.446 -14.950 1.00 97.81 230 LEU A N 1
ATOM 1890 C CA . LEU A 1 230 ? 1.001 0.880 -14.870 1.00 97.81 230 LEU A CA 1
ATOM 1891 C C . LEU A 1 230 ? 0.085 0.003 -15.731 1.00 97.81 230 LEU A C 1
ATOM 1893 O O . LEU A 1 230 ? -0.957 -0.448 -15.257 1.00 97.81 230 LEU A O 1
ATOM 1897 N N . ASP A 1 231 ? 0.519 -0.333 -16.945 1.00 97.75 231 ASP A N 1
ATOM 1898 C CA . ASP A 1 231 ? -0.203 -1.259 -17.821 1.00 97.75 231 ASP A CA 1
ATOM 1899 C C . ASP A 1 231 ? -0.212 -2.696 -17.253 1.00 97.75 231 ASP A C 1
ATOM 1901 O O . ASP A 1 231 ? -1.166 -3.448 -17.438 1.00 97.75 231 ASP A O 1
ATOM 1905 N N . ALA A 1 232 ? 0.813 -3.108 -16.501 1.00 97.56 232 ALA A N 1
ATOM 1906 C CA . ALA A 1 232 ? 0.782 -4.386 -15.790 1.00 97.56 232 ALA A CA 1
ATOM 1907 C C . ALA A 1 232 ? -0.183 -4.371 -14.594 1.00 97.56 232 ALA A C 1
ATOM 1909 O O . ALA A 1 232 ? -0.854 -5.378 -14.343 1.00 97.56 232 ALA A O 1
ATOM 1910 N N . CYS A 1 233 ? -0.274 -3.250 -13.872 1.00 97.75 233 CYS A N 1
ATOM 1911 C CA . CYS A 1 233 ? -1.243 -3.050 -12.796 1.00 97.75 233 CYS A CA 1
ATOM 1912 C C . CYS A 1 233 ? -2.680 -3.150 -13.316 1.00 97.75 233 CYS A C 1
ATOM 1914 O O . CYS A 1 233 ? -3.479 -3.849 -12.699 1.00 97.75 233 CYS A O 1
ATOM 1916 N N . SER A 1 234 ? -3.006 -2.526 -14.454 1.00 96.06 234 SER A N 1
ATOM 1917 C CA . SER A 1 234 ? -4.369 -2.561 -15.011 1.00 96.06 234 SER A CA 1
ATOM 1918 C C . SER A 1 234 ? -4.829 -3.977 -15.383 1.00 96.06 234 SER A C 1
ATOM 1920 O O . SER A 1 234 ? -5.999 -4.312 -15.216 1.00 96.06 234 SER A O 1
ATOM 1922 N N . VAL A 1 235 ? -3.902 -4.839 -15.811 1.00 95.88 235 VAL A N 1
ATOM 1923 C CA . VAL A 1 235 ? -4.187 -6.241 -16.165 1.00 95.88 235 VAL A CA 1
ATOM 1924 C C . VAL A 1 235 ? -4.168 -7.173 -14.948 1.00 95.88 235 VAL A C 1
ATOM 1926 O O . VAL A 1 235 ? -4.875 -8.179 -14.923 1.00 95.88 235 VAL A O 1
ATOM 1929 N N . SER A 1 236 ? -3.352 -6.875 -13.934 1.00 96.62 236 SER A N 1
ATOM 1930 C CA . SER A 1 236 ? -3.123 -7.795 -12.807 1.00 96.62 236 SER A CA 1
ATOM 1931 C C . SER A 1 236 ? -3.991 -7.487 -11.593 1.00 96.62 236 SER A C 1
ATOM 1933 O O . SER A 1 236 ? -4.381 -8.409 -10.879 1.00 96.62 236 SER A O 1
ATOM 1935 N N . CYS A 1 237 ? -4.332 -6.219 -11.372 1.00 96.69 237 CYS A N 1
ATOM 1936 C CA . CYS A 1 237 ? -5.135 -5.748 -10.247 1.00 96.69 237 CYS A CA 1
ATOM 1937 C C . CYS A 1 237 ? -6.622 -5.635 -10.623 1.00 96.69 237 CYS A C 1
ATOM 1939 O O . CYS A 1 237 ? -7.269 -4.634 -10.324 1.00 96.69 237 CYS A O 1
ATOM 1941 N N . THR A 1 238 ? -7.162 -6.648 -11.304 1.00 97.94 238 THR A N 1
ATOM 1942 C CA . THR A 1 238 ? -8.602 -6.733 -11.584 1.00 97.94 238 THR A CA 1
ATOM 1943 C C . THR A 1 238 ? -9.376 -7.050 -10.306 1.00 97.94 238 THR A C 1
ATOM 1945 O O . THR A 1 238 ? -8.836 -7.674 -9.389 1.00 97.94 238 THR A O 1
ATOM 1948 N N . ALA A 1 239 ? -10.662 -6.689 -10.262 1.00 98.19 239 ALA A N 1
ATOM 1949 C CA . ALA A 1 239 ? -11.523 -6.994 -9.118 1.00 98.19 239 ALA A CA 1
ATOM 1950 C C . ALA A 1 239 ? -11.492 -8.490 -8.760 1.00 98.19 239 ALA A C 1
ATOM 1952 O O . ALA A 1 239 ? -11.287 -8.846 -7.604 1.00 98.19 239 ALA A O 1
ATOM 1953 N N . THR A 1 240 ? -11.575 -9.369 -9.763 1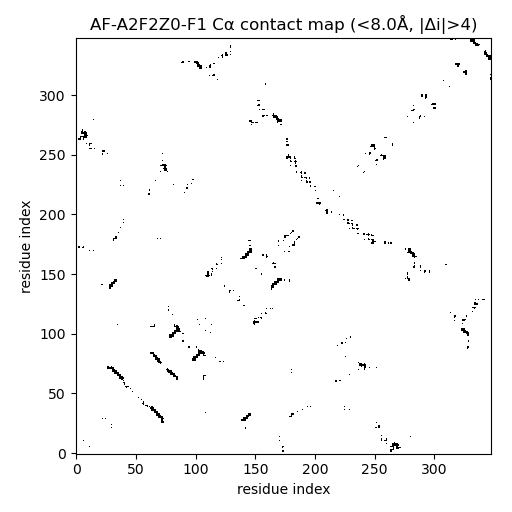.00 98.06 240 THR A N 1
ATOM 1954 C CA . THR A 1 240 ? -11.502 -10.824 -9.580 1.00 98.06 240 THR A CA 1
ATOM 1955 C C . THR A 1 240 ? -10.172 -11.280 -8.980 1.00 98.06 240 THR A C 1
ATOM 1957 O O . THR A 1 240 ? -10.167 -12.086 -8.050 1.00 98.06 240 THR A O 1
ATOM 1960 N N . ASN A 1 241 ? -9.036 -10.778 -9.476 1.00 98.25 241 ASN A N 1
ATOM 1961 C CA . ASN A 1 241 ? -7.727 -11.156 -8.936 1.00 98.25 241 ASN A CA 1
ATOM 1962 C C . ASN A 1 241 ? -7.560 -10.675 -7.493 1.00 98.25 241 ASN A C 1
ATOM 1964 O O . ASN A 1 241 ? -7.038 -11.414 -6.661 1.00 98.25 241 ASN A O 1
ATOM 1968 N N . ILE A 1 242 ? -8.036 -9.467 -7.189 1.00 98.69 242 ILE A N 1
ATOM 1969 C CA . ILE A 1 242 ? -7.989 -8.884 -5.847 1.00 98.69 242 ILE A CA 1
ATOM 1970 C C . ILE A 1 242 ? -8.855 -9.687 -4.875 1.00 98.69 242 ILE A C 1
ATOM 1972 O O . ILE A 1 242 ? -8.369 -10.098 -3.823 1.00 98.69 242 ILE A O 1
ATOM 1976 N N . GLU A 1 243 ? -10.107 -9.970 -5.229 1.00 98.44 243 GLU A N 1
ATOM 1977 C CA . GLU A 1 243 ? -11.005 -10.769 -4.390 1.00 98.44 243 GLU A CA 1
ATOM 1978 C C . GLU A 1 243 ? -10.443 -12.179 -4.149 1.00 98.44 243 GLU A C 1
ATOM 1980 O O . GLU A 1 243 ? -10.444 -12.663 -3.016 1.00 98.44 243 GLU A O 1
ATOM 1985 N N . ASN A 1 244 ? -9.872 -12.814 -5.179 1.00 98.25 244 ASN A N 1
ATOM 1986 C CA . ASN A 1 244 ? -9.196 -14.104 -5.037 1.00 98.25 244 ASN A CA 1
ATOM 1987 C C . ASN A 1 244 ? -7.950 -14.022 -4.145 1.00 98.25 244 ASN A C 1
ATOM 1989 O O . ASN A 1 244 ? -7.708 -14.942 -3.363 1.00 98.25 244 ASN A O 1
ATOM 1993 N N . ALA A 1 245 ? -7.183 -12.933 -4.225 1.00 98.44 245 ALA A N 1
ATOM 1994 C CA . ALA A 1 245 ? -6.019 -12.710 -3.377 1.00 98.44 245 ALA A CA 1
ATOM 1995 C C . ALA A 1 245 ? -6.410 -12.623 -1.894 1.00 98.44 245 ALA A C 1
ATOM 1997 O O . ALA A 1 245 ? -5.832 -13.326 -1.070 1.00 98.44 245 ALA A O 1
ATOM 1998 N N . PHE A 1 246 ? -7.434 -11.833 -1.553 1.00 98.56 246 PHE A N 1
ATOM 1999 C CA . PHE A 1 246 ? -7.957 -11.754 -0.181 1.00 98.56 246 PHE A CA 1
ATOM 2000 C C . PHE A 1 246 ? -8.567 -13.077 0.300 1.00 98.56 246 PHE A C 1
ATOM 2002 O O . PHE A 1 246 ? -8.365 -13.473 1.450 1.00 98.56 246 PHE A O 1
ATOM 2009 N N . LYS A 1 247 ? -9.268 -13.796 -0.583 1.00 98.19 247 LYS A N 1
ATOM 2010 C CA . LYS A 1 247 ? -9.842 -15.109 -0.265 1.00 98.19 247 LYS A CA 1
ATOM 2011 C C . LYS A 1 247 ? -8.758 -16.147 0.020 1.00 98.19 247 LYS A C 1
ATOM 2013 O O . LYS A 1 247 ? -8.938 -16.995 0.889 1.00 98.19 247 LYS A O 1
ATOM 2018 N N . ALA A 1 248 ? -7.642 -16.096 -0.705 1.00 97.44 248 ALA A N 1
ATOM 2019 C CA . ALA A 1 248 ? -6.520 -17.009 -0.519 1.00 97.44 248 ALA A CA 1
ATOM 2020 C C . ALA A 1 248 ? -5.795 -16.789 0.819 1.00 97.44 248 ALA A C 1
ATOM 2022 O O . ALA A 1 248 ? -5.327 -17.759 1.411 1.00 97.44 248 ALA A O 1
ATOM 2023 N N . THR A 1 249 ? -5.739 -15.549 1.320 1.00 97.62 249 THR A N 1
ATOM 2024 C CA . THR A 1 249 ? -5.144 -15.249 2.634 1.00 97.62 249 THR A CA 1
ATOM 2025 C C . THR A 1 249 ? -6.080 -15.531 3.806 1.00 97.62 249 THR A C 1
ATOM 2027 O O . THR A 1 249 ? -5.631 -15.539 4.950 1.00 97.62 249 THR A O 1
ATOM 2030 N N . GLY A 1 250 ? -7.377 -15.733 3.548 1.00 97.50 250 GLY A N 1
ATOM 2031 C CA . GLY A 1 250 ? -8.392 -15.899 4.588 1.00 97.50 250 GLY A CA 1
ATOM 2032 C C . GLY A 1 250 ? -8.741 -14.611 5.335 1.00 97.50 250 GLY A C 1
ATOM 2033 O O . GLY A 1 250 ? -9.491 -14.662 6.303 1.00 97.50 250 GLY A O 1
ATOM 2034 N N . ILE A 1 251 ? -8.206 -13.457 4.917 1.00 97.81 251 ILE A N 1
ATOM 2035 C CA . ILE A 1 251 ? -8.535 -12.154 5.516 1.00 97.81 251 ILE A CA 1
ATOM 2036 C C . ILE A 1 251 ? -9.955 -11.741 5.128 1.00 97.81 251 ILE A C 1
ATOM 2038 O O . ILE A 1 251 ? -10.694 -11.219 5.963 1.00 97.81 251 ILE A O 1
ATOM 2042 N N . TYR A 1 252 ? -10.335 -11.962 3.863 1.00 97.94 252 TYR A N 1
ATOM 2043 C CA . TYR A 1 252 ? -11.694 -11.704 3.402 1.00 97.94 252 TYR A CA 1
ATOM 2044 C C . TYR A 1 252 ? -12.130 -12.664 2.275 1.00 97.94 252 TYR A C 1
ATOM 2046 O O . TYR A 1 252 ? -11.503 -12.670 1.217 1.00 97.94 252 TYR A O 1
ATOM 2054 N N . PRO A 1 253 ? -13.234 -13.420 2.431 1.00 97.62 253 PRO A N 1
ATOM 2055 C CA . PRO A 1 253 ? -13.987 -13.617 3.671 1.00 97.62 253 PRO A CA 1
ATOM 2056 C C . PRO A 1 253 ? -13.097 -14.150 4.797 1.00 97.62 253 PRO A C 1
ATOM 2058 O O . PRO A 1 253 ? -12.081 -14.789 4.528 1.00 97.62 253 PRO A O 1
ATOM 2061 N N . LEU A 1 254 ? -13.473 -13.849 6.040 1.00 97.00 254 LEU A N 1
ATOM 2062 C CA . LEU A 1 254 ? -12.697 -14.244 7.208 1.00 97.00 254 LEU A CA 1
ATOM 2063 C C . LEU A 1 254 ? -12.726 -15.771 7.365 1.00 97.00 254 LEU A C 1
ATOM 2065 O O . LEU A 1 254 ? -13.753 -16.340 7.722 1.00 97.00 254 LEU A O 1
ATOM 2069 N N . ASP A 1 255 ? -11.603 -16.424 7.083 1.00 96.75 255 ASP A N 1
ATOM 2070 C CA . ASP A 1 255 ? -11.446 -17.877 7.136 1.00 96.75 255 ASP A CA 1
ATOM 2071 C C . ASP A 1 255 ? -9.990 -18.231 7.458 1.00 96.75 255 ASP A C 1
ATOM 2073 O O . ASP A 1 255 ? -9.141 -18.340 6.571 1.00 96.75 255 ASP A O 1
ATOM 2077 N N . MET A 1 256 ? -9.695 -18.446 8.743 1.00 95.62 256 MET A N 1
ATOM 2078 C CA . MET A 1 256 ? -8.344 -18.815 9.177 1.00 95.62 256 MET A CA 1
ATOM 2079 C C . MET A 1 256 ? -7.889 -20.181 8.639 1.00 95.62 256 MET A C 1
ATOM 2081 O O . MET A 1 256 ? -6.691 -20.455 8.627 1.00 95.62 256 MET A O 1
ATOM 2085 N N . ASN A 1 257 ? -8.796 -21.041 8.157 1.00 95.69 257 ASN A N 1
ATOM 2086 C CA . ASN A 1 257 ? -8.404 -22.337 7.604 1.00 95.69 257 ASN A CA 1
ATOM 2087 C C . ASN A 1 257 ? -7.700 -22.190 6.252 1.00 95.69 257 ASN A C 1
ATOM 2089 O O . ASN A 1 257 ? -6.871 -23.031 5.915 1.00 95.69 257 ASN A O 1
ATOM 2093 N N . LYS A 1 258 ? -7.960 -21.110 5.499 1.00 95.38 258 LYS A N 1
ATOM 2094 C CA . LYS A 1 258 ? -7.257 -20.812 4.238 1.00 95.38 258 LYS A CA 1
ATOM 2095 C C . LYS A 1 258 ? -5.742 -20.724 4.427 1.00 95.38 258 LYS A C 1
ATOM 2097 O O . LYS A 1 258 ? -5.036 -21.524 3.808 1.00 95.38 258 LYS A O 1
ATOM 2102 N N . PRO A 1 259 ? -5.216 -19.832 5.288 1.00 93.56 259 PRO A N 1
ATOM 2103 C CA . PRO A 1 259 ? -3.784 -19.762 5.521 1.00 93.56 259 PRO A CA 1
ATOM 2104 C C . PRO A 1 259 ? -3.261 -20.996 6.265 1.00 93.56 259 PRO A C 1
ATOM 2106 O O . PRO A 1 259 ? -2.156 -21.438 5.963 1.00 93.56 259 PRO A O 1
ATOM 2109 N N . LEU A 1 260 ? -4.039 -21.597 7.177 1.00 92.25 260 LEU A N 1
ATOM 2110 C CA . LEU A 1 260 ? -3.621 -22.797 7.921 1.00 92.25 260 LEU A CA 1
ATOM 2111 C C . LEU A 1 260 ? -3.477 -24.050 7.043 1.00 92.25 260 LEU A C 1
ATOM 2113 O O . LEU A 1 260 ? -2.664 -24.913 7.357 1.00 92.25 260 LEU A O 1
ATOM 2117 N N . ALA A 1 261 ? -4.212 -24.139 5.932 1.00 92.12 261 ALA A N 1
ATOM 2118 C CA . ALA A 1 261 ? -4.083 -25.218 4.950 1.00 92.12 261 ALA A CA 1
ATOM 2119 C C . ALA A 1 261 ? -2.867 -25.052 4.016 1.00 92.12 261 ALA A C 1
ATOM 2121 O O . ALA A 1 261 ? -2.604 -25.907 3.167 1.00 92.12 261 ALA A O 1
ATOM 2122 N N . SER A 1 262 ? -2.119 -23.950 4.130 1.00 88.88 262 SER A N 1
ATOM 2123 C CA . SER A 1 262 ? -0.934 -23.713 3.313 1.00 88.88 262 SER A CA 1
ATOM 2124 C C . SER A 1 262 ? 0.178 -24.706 3.649 1.00 88.88 262 SER A C 1
ATOM 2126 O O . SER A 1 262 ? 0.576 -24.859 4.800 1.00 88.88 262 SER A O 1
ATOM 2128 N N . ARG A 1 263 ? 0.792 -25.291 2.613 1.00 86.31 263 ARG A N 1
ATOM 2129 C CA . ARG A 1 263 ? 1.960 -26.189 2.734 1.00 86.31 263 ARG A CA 1
ATOM 2130 C C . ARG A 1 263 ? 3.201 -25.557 3.383 1.00 86.31 263 ARG A C 1
ATOM 2132 O O . ARG A 1 263 ? 4.213 -26.230 3.548 1.00 86.31 263 ARG A O 1
ATOM 2139 N N . TYR A 1 264 ? 3.178 -24.246 3.617 1.00 83.81 264 TYR A N 1
ATOM 2140 C CA . TYR A 1 264 ? 4.272 -23.503 4.239 1.00 83.81 264 TYR A CA 1
ATOM 2141 C C . TYR A 1 264 ? 4.084 -23.313 5.752 1.00 83.81 264 TYR A C 1
ATOM 2143 O O . TYR A 1 264 ? 4.993 -22.797 6.401 1.00 83.81 264 TYR A O 1
ATOM 2151 N N . ILE A 1 265 ? 2.939 -23.728 6.303 1.00 82.62 265 ILE A N 1
ATOM 2152 C CA . ILE A 1 265 ? 2.690 -23.749 7.744 1.00 82.62 265 ILE A CA 1
ATOM 2153 C C . ILE A 1 265 ? 3.431 -24.926 8.376 1.00 82.62 265 ILE A C 1
ATOM 2155 O O . ILE A 1 265 ? 3.408 -26.045 7.863 1.00 82.62 265 ILE A O 1
ATOM 2159 N N . VAL A 1 266 ? 4.070 -24.665 9.512 1.00 82.19 266 VAL A N 1
ATOM 2160 C CA . VAL A 1 266 ? 4.711 -25.677 10.355 1.00 82.19 266 VAL A CA 1
ATOM 2161 C C . VAL A 1 266 ? 3.977 -25.787 11.688 1.00 82.19 266 VAL A C 1
ATOM 2163 O O . VAL A 1 266 ? 3.461 -24.798 12.205 1.00 82.19 266 VAL A O 1
ATOM 2166 N N . ALA A 1 267 ? 3.915 -27.000 12.242 1.00 72.88 267 ALA A N 1
ATOM 2167 C CA . ALA A 1 267 ? 3.205 -27.260 13.496 1.00 72.88 267 ALA A CA 1
ATOM 2168 C C . ALA A 1 267 ? 3.884 -26.614 14.717 1.00 72.88 267 ALA A C 1
ATOM 2170 O O . ALA A 1 267 ? 3.181 -26.176 15.618 1.00 72.88 267 ALA A O 1
ATOM 2171 N N . ASN A 1 268 ? 5.223 -26.554 14.713 1.00 70.12 268 ASN A N 1
ATOM 2172 C CA . ASN A 1 268 ? 6.054 -25.940 15.751 1.00 70.12 268 ASN A CA 1
ATOM 2173 C C . ASN A 1 268 ? 7.131 -25.075 15.077 1.00 70.12 268 ASN A C 1
ATOM 2175 O O . ASN A 1 268 ? 8.233 -25.547 14.785 1.00 70.12 268 ASN A O 1
ATOM 2179 N N . GLY A 1 269 ? 6.790 -23.831 14.743 1.00 68.94 269 GLY A N 1
ATOM 2180 C CA . GLY A 1 269 ? 7.744 -22.893 14.150 1.00 68.94 269 GLY A CA 1
ATOM 2181 C C . GLY A 1 269 ? 8.751 -22.377 15.177 1.00 68.94 269 GLY A C 1
ATOM 2182 O O . GLY A 1 269 ? 8.409 -22.145 16.333 1.00 68.94 269 GLY A O 1
ATOM 2183 N N . VAL A 1 270 ? 9.997 -22.155 14.754 1.00 70.25 270 VAL A N 1
ATOM 2184 C CA . VAL A 1 270 ? 10.997 -21.497 15.608 1.00 70.25 270 VAL A CA 1
ATOM 2185 C C . VAL A 1 270 ? 10.775 -19.982 15.524 1.00 70.25 270 VAL A C 1
ATOM 2187 O O . VAL A 1 270 ? 10.828 -19.436 14.414 1.00 70.25 270 VAL A O 1
ATOM 2190 N N . PRO A 1 271 ? 10.532 -19.280 16.648 1.00 67.75 271 PRO A N 1
ATOM 2191 C CA . PRO A 1 271 ? 10.413 -17.828 16.641 1.00 67.75 271 PRO A CA 1
ATOM 2192 C C . PRO A 1 271 ? 11.692 -17.170 16.101 1.00 67.75 271 PRO A C 1
ATOM 2194 O O . PRO A 1 271 ? 12.792 -17.693 16.296 1.00 67.75 271 PRO A O 1
ATOM 2197 N N . PRO A 1 272 ? 11.595 -16.013 15.427 1.00 70.50 272 PRO A N 1
ATOM 2198 C CA . PRO A 1 272 ? 12.783 -15.305 14.971 1.00 70.50 272 PRO A CA 1
ATOM 2199 C C . PRO A 1 272 ? 13.649 -14.890 16.167 1.00 70.50 272 PRO A C 1
ATOM 2201 O O . PRO A 1 272 ? 13.146 -14.335 17.141 1.00 70.50 272 PRO A O 1
ATOM 2204 N N . ALA A 1 273 ? 14.967 -15.086 16.057 1.00 69.62 273 ALA A N 1
ATOM 2205 C CA . ALA A 1 273 ? 15.929 -14.754 17.117 1.00 69.62 273 ALA A CA 1
ATOM 2206 C C . ALA A 1 273 ? 15.903 -13.271 17.535 1.00 69.62 273 ALA A C 1
ATOM 2208 O O . ALA A 1 273 ? 16.275 -12.929 18.653 1.00 69.62 273 ALA A O 1
ATOM 2209 N N . ARG A 1 274 ? 15.477 -12.381 16.629 1.00 73.06 274 ARG A N 1
ATOM 2210 C CA . ARG A 1 274 ? 15.237 -10.962 16.906 1.00 73.06 274 ARG A CA 1
ATOM 2211 C C . ARG A 1 274 ? 13.821 -10.610 16.452 1.00 73.06 274 ARG A C 1
ATOM 2213 O O . ARG A 1 274 ? 13.610 -10.452 15.246 1.00 73.06 274 ARG A O 1
ATOM 2220 N N . PRO A 1 275 ? 12.844 -10.527 17.368 1.00 76.25 275 PRO A N 1
ATOM 2221 C CA . PRO A 1 275 ? 11.492 -10.142 17.006 1.00 76.25 275 PRO A CA 1
ATOM 2222 C C . PRO A 1 275 ? 11.483 -8.685 16.545 1.00 76.25 275 PRO A C 1
ATOM 2224 O O . PRO A 1 275 ? 12.072 -7.808 17.176 1.00 76.25 275 PRO A O 1
ATOM 2227 N N . ASN A 1 276 ? 10.810 -8.423 15.430 1.00 83.75 276 ASN A N 1
ATOM 2228 C CA . ASN A 1 276 ? 10.563 -7.060 14.989 1.00 83.75 276 ASN A CA 1
ATOM 2229 C C . ASN A 1 276 ? 9.320 -6.529 15.706 1.00 83.75 276 ASN A C 1
ATOM 2231 O O . ASN A 1 276 ? 8.247 -7.118 15.586 1.00 83.75 276 ASN A O 1
ATOM 2235 N N . PHE A 1 277 ? 9.478 -5.423 16.437 1.00 86.75 277 PHE A N 1
ATOM 2236 C CA . PHE A 1 277 ? 8.445 -4.849 17.297 1.00 86.75 277 PHE A CA 1
ATOM 2237 C C . PHE A 1 277 ? 7.111 -4.612 16.584 1.00 86.75 277 PHE A C 1
ATOM 2239 O O . PHE A 1 277 ? 6.068 -4.784 17.209 1.00 86.75 277 PHE A O 1
ATOM 2246 N N . VAL A 1 278 ? 7.136 -4.192 15.313 1.00 88.12 278 VAL A N 1
ATOM 2247 C CA . VAL A 1 278 ? 5.908 -3.822 14.593 1.00 88.12 278 VAL A CA 1
ATOM 2248 C C . VAL A 1 278 ? 5.058 -5.027 14.201 1.00 88.12 278 VAL A C 1
ATOM 2250 O O . VAL A 1 278 ? 3.863 -4.859 13.998 1.00 88.12 278 VAL A O 1
ATOM 2253 N N . ASN A 1 279 ? 5.642 -6.224 14.100 1.00 92.00 279 ASN A N 1
ATOM 2254 C CA . ASN A 1 279 ? 4.931 -7.412 13.631 1.00 92.00 279 ASN A CA 1
ATOM 2255 C C . ASN A 1 279 ? 3.746 -7.752 14.544 1.00 92.00 279 ASN A C 1
ATOM 2257 O O . ASN A 1 279 ? 3.886 -7.713 15.764 1.00 92.00 279 ASN A O 1
ATOM 2261 N N . ASP A 1 280 ? 2.620 -8.155 13.947 1.00 93.38 280 ASP A N 1
ATOM 2262 C CA . ASP A 1 280 ? 1.407 -8.572 14.675 1.00 93.38 280 ASP A CA 1
ATOM 2263 C C . ASP A 1 280 ? 0.823 -7.472 15.600 1.00 93.38 280 ASP A C 1
ATOM 2265 O O . ASP A 1 280 ? 0.195 -7.709 16.640 1.00 93.38 280 ASP A O 1
ATOM 2269 N N . LYS A 1 281 ? 1.013 -6.203 15.224 1.00 95.75 281 LYS A N 1
ATOM 2270 C CA . LYS A 1 281 ? 0.472 -5.063 15.969 1.00 95.75 281 LYS A CA 1
ATOM 2271 C C . LYS A 1 281 ? -0.477 -4.230 15.141 1.00 95.75 281 LYS A C 1
ATOM 2273 O O . LYS A 1 281 ? -0.345 -4.098 13.930 1.00 95.75 281 LYS A O 1
ATOM 2278 N N . VAL A 1 282 ? -1.424 -3.624 15.844 1.00 97.81 282 VAL A N 1
ATOM 2279 C CA . VAL A 1 282 ? -2.237 -2.537 15.309 1.00 97.81 282 VAL A CA 1
ATOM 2280 C C . VAL A 1 282 ? -1.560 -1.268 15.791 1.00 97.81 282 VAL A C 1
ATOM 2282 O O . VAL A 1 282 ? -1.673 -0.923 16.961 1.00 97.81 282 VAL A O 1
ATOM 2285 N N . LEU A 1 283 ? -0.772 -0.624 14.933 1.00 97.69 283 LEU A N 1
ATOM 2286 C CA . LEU A 1 283 ? 0.087 0.488 15.352 1.00 97.69 283 LEU A CA 1
ATOM 2287 C C . LEU A 1 283 ? -0.720 1.696 15.831 1.00 97.69 283 LEU A C 1
ATOM 2289 O O . LEU A 1 283 ? -0.248 2.455 16.667 1.00 97.69 283 LEU A O 1
ATOM 2293 N N . THR A 1 284 ? -1.943 1.843 15.329 1.00 97.56 284 THR A N 1
ATOM 2294 C CA . THR A 1 284 ? -2.895 2.890 15.716 1.00 97.56 284 THR A CA 1
ATOM 2295 C C . THR A 1 284 ? -3.625 2.607 17.028 1.00 97.56 284 THR A C 1
ATOM 2297 O O . THR A 1 284 ? -4.390 3.458 17.471 1.00 97.56 284 THR A O 1
ATOM 2300 N N . ASP A 1 285 ? -3.425 1.440 17.651 1.00 96.75 285 ASP A N 1
ATOM 2301 C CA . ASP A 1 285 ? -3.870 1.214 19.028 1.00 96.75 285 ASP A CA 1
ATOM 2302 C C . ASP A 1 285 ? -3.141 2.203 19.957 1.00 96.75 285 ASP A C 1
ATOM 2304 O O . ASP A 1 285 ? -1.915 2.297 19.861 1.00 96.75 285 ASP A O 1
ATOM 2308 N N . PRO A 1 286 ? -3.832 2.939 20.849 1.00 95.31 286 PRO A N 1
ATOM 2309 C CA . PRO A 1 286 ? -3.201 3.979 21.662 1.00 95.31 286 PRO A CA 1
ATOM 2310 C C . PRO A 1 286 ? -1.988 3.496 22.467 1.00 95.31 286 PRO A C 1
ATOM 2312 O O . PRO A 1 286 ? -0.980 4.200 22.540 1.00 95.31 286 PRO A O 1
ATOM 2315 N N . ASN A 1 287 ? -2.035 2.276 23.012 1.00 95.31 287 ASN A N 1
ATOM 2316 C CA . ASN A 1 287 ? -0.929 1.728 23.797 1.00 95.31 287 ASN A CA 1
ATOM 2317 C C . ASN A 1 287 ? 0.272 1.401 22.912 1.00 95.31 287 ASN A C 1
ATOM 2319 O O . ASN A 1 287 ? 1.417 1.674 23.275 1.00 95.31 287 ASN A O 1
ATOM 2323 N N . VAL A 1 288 ? 0.018 0.850 21.724 1.00 96.44 288 VAL A N 1
ATOM 2324 C CA . VAL A 1 288 ? 1.073 0.586 20.741 1.00 96.44 288 VAL A CA 1
ATOM 2325 C C . VAL A 1 288 ? 1.643 1.895 20.194 1.00 96.44 288 VAL A C 1
ATOM 2327 O O . VAL A 1 288 ? 2.857 2.010 20.055 1.00 96.44 288 VAL A O 1
ATOM 2330 N N . MET A 1 289 ? 0.807 2.900 19.937 1.00 96.25 289 MET A N 1
ATOM 2331 C CA . MET A 1 289 ? 1.222 4.206 19.425 1.00 96.25 289 MET A CA 1
ATOM 2332 C C . MET A 1 289 ? 2.165 4.924 20.399 1.00 96.25 289 MET A C 1
ATOM 2334 O O . MET A 1 289 ? 3.182 5.466 19.966 1.00 96.25 289 MET A O 1
ATOM 2338 N N . MET A 1 290 ? 1.896 4.858 21.708 1.00 95.94 290 MET A N 1
ATOM 2339 C CA . MET A 1 290 ? 2.808 5.377 22.737 1.00 95.94 290 MET A CA 1
ATOM 2340 C C . MET A 1 290 ? 4.166 4.660 22.728 1.00 95.94 290 MET A C 1
ATOM 2342 O O . MET A 1 290 ? 5.207 5.298 22.874 1.00 95.94 290 MET A O 1
ATOM 2346 N N . GLN A 1 291 ? 4.183 3.343 22.500 1.00 96.00 291 GLN A N 1
ATOM 2347 C CA . GLN A 1 291 ? 5.433 2.589 22.356 1.00 96.00 291 GLN A CA 1
ATOM 2348 C C . GLN A 1 291 ? 6.183 2.970 21.068 1.00 96.00 291 GLN A C 1
ATOM 2350 O O . GLN A 1 291 ? 7.403 3.120 21.100 1.00 96.00 291 GLN A O 1
ATOM 2355 N N . VAL A 1 292 ? 5.474 3.169 19.948 1.00 95.81 292 VAL A N 1
ATOM 2356 C CA . VAL A 1 292 ? 6.064 3.668 18.689 1.00 95.81 292 VAL A CA 1
ATOM 2357 C C . VAL A 1 292 ? 6.710 5.035 18.913 1.00 95.81 292 VAL A C 1
ATOM 2359 O O . VAL A 1 292 ? 7.852 5.233 18.504 1.00 95.81 292 VAL A O 1
ATOM 2362 N N . PHE A 1 293 ? 6.020 5.943 19.612 1.00 96.31 293 PHE A N 1
ATOM 2363 C CA . PHE A 1 293 ? 6.563 7.245 19.997 1.00 96.31 293 PHE A CA 1
ATOM 2364 C C . PHE A 1 293 ? 7.855 7.091 20.805 1.00 96.31 293 PHE A C 1
ATOM 2366 O O . PHE A 1 293 ? 8.882 7.665 20.449 1.00 96.31 293 PHE A O 1
ATOM 2373 N N . GLN A 1 294 ? 7.833 6.271 21.858 1.00 95.69 294 GLN A N 1
ATOM 2374 C CA . GLN A 1 294 ? 8.997 6.070 22.717 1.00 95.69 294 GLN A CA 1
ATOM 2375 C C . GLN A 1 294 ? 10.197 5.498 21.953 1.00 95.69 294 GLN A C 1
ATOM 2377 O O . GLN A 1 294 ? 11.326 5.925 22.183 1.00 95.69 294 GLN A O 1
ATOM 2382 N N . MET A 1 295 ? 9.966 4.572 21.020 1.00 93.94 295 MET A N 1
ATOM 2383 C CA . MET A 1 295 ? 11.024 4.011 20.175 1.00 93.94 295 MET A CA 1
ATOM 2384 C C . MET A 1 295 ? 11.597 5.014 19.173 1.00 93.94 295 MET A C 1
ATOM 2386 O O . MET A 1 295 ? 12.772 4.919 18.829 1.00 93.94 295 MET A O 1
ATOM 2390 N N . GLU A 1 296 ? 10.782 5.943 18.675 1.00 94.56 296 GLU A N 1
ATOM 2391 C CA . GLU A 1 296 ? 11.218 6.933 17.691 1.00 94.56 296 GLU A CA 1
ATOM 2392 C C . GLU A 1 296 ? 11.915 8.140 18.327 1.00 94.56 296 GLU A C 1
ATOM 2394 O O . GLU A 1 296 ? 12.926 8.598 17.800 1.00 94.56 296 GLU A O 1
ATOM 2399 N N . TYR A 1 297 ? 11.412 8.626 19.464 1.00 94.81 297 TYR A N 1
ATOM 2400 C CA . TYR A 1 297 ? 11.900 9.846 20.117 1.00 94.81 297 TYR A CA 1
ATOM 2401 C C . TYR A 1 297 ? 12.782 9.591 21.345 1.00 94.81 297 TYR A C 1
ATOM 2403 O O . TYR A 1 297 ? 13.334 10.537 21.901 1.00 94.81 297 TYR A O 1
ATOM 2411 N N . GLY A 1 298 ? 12.907 8.343 21.805 1.00 96.50 298 GLY A N 1
ATOM 2412 C CA . GLY A 1 298 ? 13.746 7.987 22.954 1.00 96.50 298 GLY A CA 1
ATOM 2413 C C . GLY A 1 298 ? 13.227 8.486 24.308 1.00 96.50 298 GLY A C 1
ATOM 2414 O O . GLY A 1 298 ? 13.959 8.433 25.293 1.00 96.50 298 GLY A O 1
ATOM 2415 N N . ARG A 1 299 ? 11.976 8.961 24.382 1.00 96.50 299 ARG A N 1
ATOM 2416 C CA . ARG A 1 299 ? 11.329 9.431 25.618 1.00 96.50 299 ARG A CA 1
ATOM 2417 C C . ARG A 1 299 ? 9.856 9.013 25.692 1.00 96.50 299 ARG A C 1
ATOM 2419 O O . ARG A 1 299 ? 9.241 8.818 24.644 1.00 96.50 299 ARG A O 1
ATOM 2426 N N . PRO A 1 300 ? 9.258 8.920 26.893 1.00 95.12 300 PRO A N 1
ATOM 2427 C CA . PRO A 1 300 ? 7.818 8.730 27.033 1.00 95.12 300 PRO A CA 1
ATOM 2428 C C . PRO A 1 300 ? 7.015 9.850 26.358 1.00 95.12 300 PRO A C 1
ATOM 2430 O O . PRO A 1 300 ? 7.450 11.008 26.298 1.00 95.12 300 PRO A O 1
ATOM 2433 N N . MET A 1 301 ? 5.834 9.487 25.863 1.00 94.50 301 MET A N 1
ATOM 2434 C CA . MET A 1 301 ? 4.889 10.417 25.251 1.00 94.50 301 MET A CA 1
ATOM 2435 C C . MET A 1 301 ? 4.177 11.246 26.327 1.00 94.50 301 MET A C 1
ATOM 2437 O O . MET A 1 301 ? 3.756 10.713 27.352 1.00 94.50 301 MET A O 1
ATOM 2441 N N . GLN A 1 302 ? 4.032 12.547 26.091 1.00 93.69 302 GLN A N 1
ATOM 2442 C CA . GLN A 1 302 ? 3.349 13.494 26.972 1.00 93.69 302 GLN A CA 1
ATOM 2443 C C . GLN A 1 302 ? 2.016 13.942 26.362 1.00 93.69 302 GLN A C 1
ATOM 2445 O O . GLN A 1 302 ? 1.761 13.745 25.174 1.00 93.69 302 GLN A O 1
ATOM 2450 N N . GLN A 1 303 ? 1.161 14.590 27.160 1.00 90.19 303 GLN A N 1
ATOM 2451 C CA . GLN A 1 303 ? -0.159 15.041 26.707 1.00 90.19 303 GLN A CA 1
ATOM 2452 C C . GLN A 1 303 ? -0.075 15.955 25.474 1.00 90.19 303 GLN A C 1
ATOM 2454 O O . GLN A 1 303 ? -0.843 15.777 24.536 1.00 90.19 303 GLN A O 1
ATOM 2459 N N . GLN A 1 304 ? 0.891 16.875 25.436 1.00 90.69 304 GLN A N 1
ATOM 2460 C CA . GLN A 1 304 ? 1.095 17.791 24.309 1.00 90.69 304 GLN A CA 1
ATOM 2461 C C . GLN A 1 304 ? 1.451 17.083 22.991 1.00 90.69 304 GLN A C 1
ATOM 2463 O O . GLN A 1 304 ? 1.061 17.551 21.928 1.00 90.69 304 GLN A O 1
ATOM 2468 N N . ASP A 1 305 ? 2.114 15.922 23.045 1.00 90.94 305 ASP A N 1
ATOM 2469 C CA . ASP A 1 305 ? 2.524 15.179 21.845 1.00 90.94 305 ASP A CA 1
ATOM 2470 C C . ASP A 1 305 ? 1.315 14.605 21.075 1.00 90.94 305 ASP A C 1
ATOM 2472 O O . ASP A 1 305 ? 1.422 14.253 19.899 1.00 90.94 305 ASP A O 1
ATOM 2476 N N . TRP A 1 306 ? 0.142 14.522 21.717 1.00 87.31 306 TRP A N 1
ATOM 2477 C CA . TRP A 1 306 ? -1.105 14.101 21.073 1.00 87.31 306 TRP A CA 1
ATOM 2478 C C . TRP A 1 306 ? -1.713 15.171 20.167 1.00 87.31 306 TRP A C 1
ATOM 2480 O O . TRP A 1 306 ? -2.506 14.829 19.278 1.00 87.31 306 TRP A O 1
ATOM 2490 N N . TYR A 1 307 ? -1.367 16.439 20.391 1.00 85.69 307 TYR A N 1
ATOM 2491 C CA . TYR A 1 307 ? -2.030 17.586 19.788 1.00 85.69 307 TYR A CA 1
ATOM 2492 C C . TYR A 1 307 ? -1.058 18.345 18.892 1.00 85.69 307 TYR A C 1
ATOM 2494 O O . TYR A 1 307 ? -0.217 19.112 19.344 1.00 85.69 307 TYR A O 1
ATOM 2502 N N . PHE A 1 308 ? -1.219 18.167 17.587 1.00 85.31 308 PHE A N 1
ATOM 2503 C CA . PHE A 1 308 ? -0.592 19.021 16.590 1.00 85.31 308 PHE A CA 1
ATOM 2504 C C . PHE A 1 308 ? -1.560 19.259 15.442 1.00 85.31 308 PHE A C 1
ATOM 2506 O O . PHE A 1 308 ? -2.500 18.492 15.214 1.00 85.31 308 PHE A O 1
ATOM 2513 N N . ASN A 1 309 ? -1.330 20.347 14.713 1.00 90.50 309 ASN A N 1
ATOM 2514 C CA . ASN A 1 309 ? -2.138 20.669 13.554 1.00 90.50 309 ASN A CA 1
ATOM 2515 C C . ASN A 1 309 ? -1.834 19.660 12.434 1.00 90.50 309 ASN A C 1
ATOM 2517 O O . ASN A 1 309 ? -0.786 19.718 11.791 1.00 90.50 309 ASN A O 1
ATOM 2521 N N . LEU A 1 310 ? -2.762 18.723 12.225 1.00 87.44 310 LEU A N 1
ATOM 2522 C CA . LEU A 1 310 ? -2.629 17.647 11.241 1.00 87.44 310 LEU A CA 1
ATOM 2523 C C . LEU A 1 310 ? -2.439 18.199 9.827 1.00 87.44 310 LEU A C 1
ATOM 2525 O O . LEU A 1 310 ? -1.646 17.656 9.066 1.00 87.44 310 LEU A O 1
ATOM 2529 N N . PHE A 1 311 ? -3.121 19.296 9.494 1.00 89.25 311 PHE A N 1
ATOM 2530 C CA . PHE A 1 311 ? -2.993 19.932 8.189 1.00 89.25 311 PHE A CA 1
ATOM 2531 C C . PHE A 1 311 ? -1.586 20.495 7.982 1.00 89.25 311 PHE A C 1
ATOM 2533 O O . PHE A 1 311 ? -0.957 20.202 6.968 1.00 89.25 311 PHE A O 1
ATOM 2540 N N . VAL A 1 312 ? -1.056 21.224 8.970 1.00 91.00 312 VAL A N 1
ATOM 2541 C CA . VAL A 1 312 ? 0.330 21.722 8.937 1.00 91.00 312 VAL A CA 1
ATOM 2542 C C . VAL A 1 312 ? 1.310 20.558 8.816 1.00 91.00 312 VAL A C 1
ATOM 2544 O O . VAL A 1 312 ? 2.198 20.606 7.973 1.00 91.00 312 VAL A O 1
ATOM 2547 N N . ALA A 1 313 ? 1.113 19.478 9.575 1.00 92.56 313 ALA A N 1
ATOM 2548 C CA . ALA A 1 313 ? 1.982 18.308 9.504 1.00 92.56 313 ALA A CA 1
ATOM 2549 C C . ALA A 1 313 ? 1.961 17.635 8.119 1.00 92.56 313 ALA A C 1
ATOM 2551 O O . ALA A 1 313 ? 3.018 17.282 7.598 1.00 92.56 313 ALA A O 1
ATOM 2552 N N . MET A 1 314 ? 0.785 17.491 7.495 1.00 94.12 314 MET A N 1
ATOM 2553 C CA . MET A 1 314 ? 0.663 16.947 6.137 1.00 94.12 314 MET A CA 1
ATOM 2554 C C . MET A 1 314 ? 1.393 17.828 5.115 1.00 94.12 314 MET A C 1
ATOM 2556 O O . MET A 1 314 ? 2.165 17.301 4.318 1.00 94.12 314 MET A O 1
ATOM 2560 N N . GLN A 1 315 ? 1.215 19.152 5.178 1.00 93.12 315 GLN A N 1
ATOM 2561 C CA . GLN A 1 315 ? 1.917 20.107 4.307 1.00 93.12 315 GLN A CA 1
ATOM 2562 C C . GLN A 1 315 ? 3.436 20.033 4.516 1.00 93.12 315 GLN A C 1
ATOM 2564 O O . GLN A 1 315 ? 4.190 19.931 3.557 1.00 93.12 315 GLN A O 1
ATOM 2569 N N . SER A 1 316 ? 3.911 19.989 5.766 1.00 92.25 316 SER A N 1
ATOM 2570 C CA . SER A 1 316 ? 5.347 19.878 6.059 1.00 92.25 316 SER A CA 1
ATOM 2571 C C . SER A 1 316 ? 5.970 18.591 5.514 1.00 92.25 316 SER A C 1
ATOM 2573 O O . SER A 1 316 ? 7.104 18.615 5.040 1.00 92.25 316 SER A O 1
ATOM 2575 N N . VAL A 1 317 ? 5.247 17.466 5.558 1.00 92.94 317 VAL A N 1
ATOM 2576 C CA . VAL A 1 317 ? 5.719 16.199 4.978 1.00 92.94 317 VAL A CA 1
ATOM 2577 C C . VAL A 1 317 ? 5.794 16.286 3.451 1.00 92.94 317 VAL A C 1
ATOM 2579 O O . VAL A 1 317 ? 6.765 15.809 2.864 1.00 92.94 317 VAL A O 1
ATOM 2582 N N . LEU A 1 318 ? 4.802 16.888 2.797 1.00 92.94 318 LEU A N 1
ATOM 2583 C CA . LEU A 1 318 ? 4.763 16.983 1.335 1.00 92.94 318 LEU A CA 1
ATOM 2584 C C . LEU A 1 318 ? 5.774 17.997 0.783 1.00 92.94 318 LEU A C 1
ATOM 2586 O O . LEU A 1 318 ? 6.449 17.697 -0.199 1.00 92.94 318 LEU A O 1
ATOM 2590 N N . ALA A 1 319 ? 5.962 19.121 1.475 1.00 91.31 319 ALA A N 1
ATOM 2591 C CA . ALA A 1 319 ? 6.940 20.151 1.131 1.00 91.31 319 ALA A CA 1
ATOM 2592 C C . ALA A 1 319 ? 8.397 19.751 1.435 1.00 91.31 319 ALA A C 1
ATOM 2594 O O . ALA A 1 319 ? 9.333 20.446 1.029 1.00 91.31 319 ALA A O 1
ATOM 2595 N N . TRP A 1 320 ? 8.620 18.653 2.166 1.00 89.25 320 TRP A N 1
ATOM 2596 C CA . TRP A 1 320 ? 9.964 18.208 2.519 1.00 89.25 320 TRP A CA 1
ATOM 2597 C C . TRP A 1 320 ? 10.796 17.873 1.275 1.00 89.25 320 TRP A C 1
ATOM 2599 O O . TRP A 1 320 ? 10.426 17.053 0.432 1.00 89.25 320 TRP A O 1
ATOM 2609 N N . ASN A 1 321 ? 11.992 18.454 1.221 1.00 85.44 321 ASN A N 1
ATOM 2610 C CA . ASN A 1 321 ? 12.993 18.163 0.207 1.00 85.44 321 ASN A CA 1
ATOM 2611 C C . ASN A 1 321 ? 14.347 17.925 0.881 1.00 85.44 321 ASN A C 1
ATOM 2613 O O . ASN A 1 321 ? 15.063 18.867 1.214 1.00 85.44 321 ASN A O 1
ATOM 2617 N N . GLY A 1 322 ? 14.701 16.657 1.097 1.00 82.94 322 GLY A N 1
ATOM 2618 C CA . GLY A 1 322 ? 15.926 16.312 1.817 1.00 82.94 322 GLY A CA 1
ATOM 2619 C C . GLY A 1 322 ? 16.536 14.980 1.399 1.00 82.94 322 GLY A C 1
ATOM 2620 O O . GLY A 1 322 ? 16.124 14.352 0.420 1.00 82.94 322 GLY A O 1
ATOM 2621 N N . ALA A 1 323 ? 17.533 14.530 2.162 1.00 79.00 323 ALA A N 1
ATOM 2622 C CA . ALA A 1 323 ? 18.246 13.275 1.905 1.00 79.00 323 ALA A CA 1
ATOM 2623 C C . ALA A 1 323 ? 17.345 12.031 2.042 1.00 79.00 323 ALA A C 1
ATOM 2625 O O . ALA A 1 323 ? 17.559 11.021 1.377 1.00 79.00 323 ALA A O 1
ATOM 2626 N N . TYR A 1 324 ? 16.298 12.113 2.869 1.00 79.75 324 TYR A N 1
ATOM 2627 C CA . TYR A 1 324 ? 15.345 11.018 3.072 1.00 79.75 324 TYR A CA 1
ATOM 2628 C C . TYR A 1 324 ? 14.354 10.841 1.917 1.00 79.75 324 TYR A C 1
ATOM 2630 O O . TYR A 1 324 ? 13.686 9.816 1.836 1.00 79.75 324 TYR A O 1
ATOM 2638 N N . GLY A 1 325 ? 14.264 11.800 1.002 1.00 89.69 325 GLY A N 1
ATOM 2639 C CA . GLY A 1 325 ? 13.375 11.737 -0.146 1.00 89.69 325 GLY A CA 1
ATOM 2640 C C . GLY A 1 325 ? 12.665 13.053 -0.400 1.00 89.69 325 GLY A C 1
ATOM 2641 O O . GLY A 1 325 ? 12.905 14.050 0.285 1.00 89.69 325 GLY A O 1
ATOM 2642 N N . GLN A 1 326 ? 11.823 13.039 -1.426 1.00 93.00 326 GLN A N 1
ATOM 2643 C CA . GLN A 1 326 ? 11.072 14.201 -1.885 1.00 93.00 326 GLN A CA 1
ATOM 2644 C C . GLN A 1 326 ? 9.848 13.748 -2.685 1.00 93.00 326 GLN A C 1
ATOM 2646 O O . GLN A 1 326 ? 9.913 12.756 -3.424 1.00 93.00 326 GLN A O 1
ATOM 2651 N N . VAL A 1 327 ? 8.754 14.495 -2.558 1.00 94.00 327 VAL A N 1
ATOM 2652 C CA . VAL A 1 327 ? 7.577 14.373 -3.423 1.00 94.00 327 VAL A CA 1
ATOM 2653 C C . VAL A 1 327 ? 7.859 15.041 -4.770 1.00 94.00 327 VAL A C 1
ATOM 2655 O O . VAL A 1 327 ? 8.327 16.174 -4.824 1.00 94.00 327 VAL A O 1
ATOM 2658 N N . LEU A 1 328 ? 7.607 14.324 -5.866 1.00 92.06 328 LEU A N 1
ATOM 2659 C CA . LEU A 1 328 ? 7.812 14.832 -7.225 1.00 92.06 328 LEU A CA 1
ATOM 2660 C C . LEU A 1 328 ? 6.494 15.176 -7.935 1.00 92.06 328 LEU A C 1
ATOM 2662 O O . LEU A 1 328 ? 6.479 16.046 -8.802 1.00 92.06 328 LEU A O 1
ATOM 2666 N N . SER A 1 329 ? 5.396 14.507 -7.578 1.00 89.75 329 SER A N 1
ATOM 2667 C CA . SER A 1 329 ? 4.053 14.846 -8.064 1.00 89.75 329 SER A CA 1
ATOM 2668 C C . SER A 1 329 ? 3.537 16.143 -7.435 1.0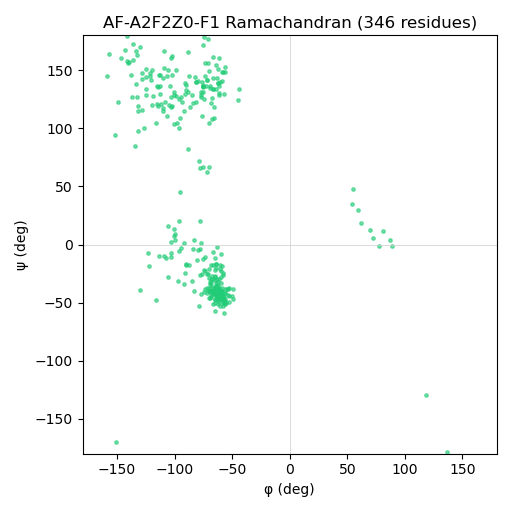0 89.75 329 SER A C 1
ATOM 2670 O O . SER A 1 329 ? 3.734 16.383 -6.250 1.00 89.75 329 SER A O 1
ATOM 2672 N N . ARG A 1 330 ? 2.844 16.971 -8.223 1.00 74.69 330 ARG A N 1
ATOM 2673 C CA . ARG A 1 330 ? 2.461 18.338 -7.819 1.00 74.69 330 ARG A CA 1
ATOM 2674 C C . ARG A 1 330 ? 1.109 18.456 -7.119 1.00 74.69 330 ARG A C 1
ATOM 2676 O O . ARG A 1 330 ? 0.832 19.487 -6.517 1.00 74.69 330 ARG A O 1
ATOM 2683 N N . GLU A 1 331 ? 0.250 17.445 -7.225 1.00 77.88 331 GLU A N 1
ATOM 2684 C CA . GLU A 1 331 ? -1.135 17.562 -6.771 1.00 77.88 331 GLU A CA 1
ATOM 2685 C C . GLU A 1 331 ? -1.556 16.382 -5.903 1.00 77.88 331 GLU A C 1
ATOM 2687 O O . GLU A 1 331 ? -1.588 15.227 -6.335 1.00 77.88 331 GLU A O 1
ATOM 2692 N N . LEU A 1 332 ? -1.926 16.701 -4.665 1.00 88.25 332 LEU A N 1
ATOM 2693 C CA . LEU A 1 332 ? -2.668 15.820 -3.783 1.00 88.25 332 LEU A CA 1
ATOM 2694 C C . LEU A 1 332 ? -3.801 16.625 -3.149 1.00 88.25 332 LEU A C 1
ATOM 2696 O O . LEU A 1 332 ? -3.621 17.777 -2.759 1.00 88.25 332 LEU A O 1
ATOM 2700 N N . HIS A 1 333 ? -4.987 16.032 -3.060 1.00 90.00 333 HIS A N 1
ATOM 2701 C CA . HIS A 1 333 ? -6.157 16.723 -2.538 1.00 90.00 333 HIS A CA 1
ATOM 2702 C C . HIS A 1 333 ? -6.778 15.957 -1.385 1.00 90.00 333 HIS A C 1
ATOM 2704 O O . HIS A 1 333 ? -7.111 14.781 -1.520 1.00 90.00 333 HIS A O 1
ATOM 2710 N N . LEU A 1 334 ? -6.994 16.664 -0.282 1.00 92.44 334 LEU A N 1
ATOM 2711 C CA . LEU A 1 334 ? -7.700 16.151 0.876 1.00 92.44 334 LEU A CA 1
ATOM 2712 C C . LEU A 1 334 ? -9.164 16.576 0.809 1.00 92.44 334 LEU A C 1
ATOM 2714 O O . LEU A 1 334 ? -9.461 17.769 0.723 1.00 92.44 334 LEU A O 1
ATOM 2718 N N . LEU A 1 335 ? -10.072 15.604 0.886 1.00 92.00 335 LEU A N 1
ATOM 2719 C CA . LEU A 1 335 ? -11.477 15.879 1.169 1.00 92.00 335 LEU A CA 1
ATOM 2720 C C . LEU A 1 335 ? -11.719 15.836 2.680 1.00 92.00 335 LEU A C 1
ATOM 2722 O O . LEU A 1 335 ? -11.238 14.933 3.367 1.00 92.00 335 LEU A O 1
ATOM 2726 N N . TYR A 1 336 ? -12.495 16.776 3.207 1.00 87.31 336 TYR A N 1
ATOM 2727 C CA . TYR A 1 336 ? -12.886 16.797 4.618 1.00 87.31 336 TYR A CA 1
ATOM 2728 C C . TYR A 1 336 ? -14.364 17.168 4.767 1.00 87.31 336 TYR A C 1
ATOM 2730 O O . TYR A 1 336 ? -14.885 17.937 3.954 1.00 87.31 336 TYR A O 1
ATOM 2738 N N . PRO A 1 337 ? -15.051 16.599 5.771 1.00 84.38 337 PRO A N 1
ATOM 2739 C CA . PRO A 1 337 ? -16.462 16.866 5.997 1.00 84.38 337 PRO A CA 1
ATOM 2740 C C . PRO A 1 337 ? -16.677 18.282 6.549 1.00 84.38 337 PRO A C 1
ATOM 2742 O O . PRO A 1 337 ? -15.918 18.762 7.391 1.00 84.38 337 PRO A O 1
ATOM 2745 N N . THR A 1 338 ? -17.746 18.928 6.097 1.00 85.06 338 THR A N 1
ATOM 2746 C CA . THR A 1 338 ? -18.267 20.215 6.567 1.00 85.06 338 THR A CA 1
ATOM 2747 C C . THR A 1 338 ? -19.787 20.130 6.710 1.00 85.06 338 THR A C 1
ATOM 2749 O O . THR A 1 338 ? -20.409 19.156 6.284 1.00 85.06 338 THR A O 1
ATOM 2752 N N . ALA A 1 339 ? -20.416 21.162 7.282 1.00 78.50 339 ALA A N 1
ATOM 2753 C CA . ALA A 1 339 ? -21.876 21.216 7.408 1.00 78.50 339 ALA A CA 1
ATOM 2754 C C . ALA A 1 339 ? -22.615 21.116 6.052 1.00 78.50 339 ALA A C 1
ATOM 2756 O O . ALA A 1 339 ? -23.758 20.675 6.015 1.00 78.50 339 ALA A O 1
ATOM 2757 N N . GLY A 1 340 ? -21.958 21.490 4.945 1.00 79.56 340 GLY A N 1
ATOM 2758 C CA . GLY A 1 340 ? -22.509 21.445 3.585 1.00 79.56 340 GLY A CA 1
ATOM 2759 C C . GLY A 1 340 ? -22.062 20.244 2.741 1.00 79.56 340 GLY A C 1
ATOM 2760 O O . GLY A 1 340 ? -22.221 20.286 1.525 1.00 79.56 340 GLY A O 1
ATOM 2761 N N . GLY A 1 341 ? -21.462 19.206 3.336 1.00 84.00 341 GLY A N 1
ATOM 2762 C CA . GLY A 1 341 ? -20.963 18.028 2.615 1.00 84.00 341 GLY A CA 1
ATOM 2763 C C . GLY A 1 341 ? -19.453 17.854 2.754 1.00 84.00 341 GLY A C 1
ATOM 2764 O O . GLY A 1 341 ? -18.938 17.844 3.864 1.00 84.00 341 GLY A O 1
ATOM 2765 N N . PHE A 1 342 ? -18.728 17.681 1.648 1.00 89.00 342 PHE A N 1
ATOM 2766 C CA . PHE A 1 342 ? -17.263 17.590 1.659 1.00 89.00 342 PHE A CA 1
ATOM 2767 C C . PHE A 1 342 ? -16.646 18.779 0.926 1.00 89.00 342 PHE A C 1
ATOM 2769 O O . PHE A 1 342 ? -17.076 19.134 -0.169 1.00 89.00 342 PHE A O 1
ATOM 2776 N N . GLN A 1 343 ? -15.602 19.364 1.509 1.00 88.88 343 GLN A N 1
ATOM 2777 C CA . GLN A 1 343 ? -14.771 20.375 0.858 1.00 88.88 343 GLN A CA 1
ATOM 2778 C C . GLN A 1 343 ? -13.421 19.779 0.458 1.00 88.88 343 GLN A C 1
ATOM 2780 O O . GLN A 1 343 ? -12.926 18.843 1.088 1.00 88.88 343 GLN A O 1
ATOM 2785 N N . LYS A 1 344 ? -12.837 20.320 -0.615 1.00 91.12 344 LYS A N 1
ATOM 2786 C CA . LYS A 1 344 ? -11.566 19.878 -1.196 1.00 91.12 344 LYS A CA 1
ATOM 2787 C C . LYS A 1 344 ? -10.485 20.913 -0.901 1.00 91.12 344 LYS A C 1
ATOM 2789 O O . LYS A 1 344 ? -10.617 22.059 -1.314 1.00 91.12 344 LYS A O 1
ATOM 2794 N N . ILE A 1 345 ? -9.404 20.500 -0.242 1.00 90.19 345 ILE A N 1
ATOM 2795 C CA . ILE A 1 345 ? -8.201 21.321 -0.060 1.00 90.19 345 ILE A CA 1
ATOM 2796 C C . ILE A 1 345 ? -7.047 20.710 -0.849 1.00 90.19 345 ILE A C 1
ATOM 2798 O O . ILE A 1 345 ? -6.834 19.498 -0.834 1.00 90.19 345 ILE A O 1
ATOM 2802 N N . GLN A 1 346 ? -6.292 21.562 -1.539 1.00 87.94 346 GLN A N 1
ATOM 2803 C CA . GLN A 1 346 ? -5.021 21.178 -2.138 1.00 87.94 346 GLN A CA 1
ATOM 2804 C C . GLN A 1 346 ? -3.935 21.101 -1.062 1.00 87.94 346 GLN A C 1
ATOM 2806 O O . GLN A 1 346 ? -3.714 22.049 -0.307 1.00 87.94 346 GLN A O 1
ATOM 2811 N N . LEU A 1 347 ? -3.255 19.964 -1.014 1.00 86.00 347 LEU A N 1
ATOM 2812 C CA . LEU A 1 347 ? -2.027 19.786 -0.262 1.00 86.00 347 LEU A CA 1
ATOM 2813 C C . LEU A 1 347 ? -0.855 20.120 -1.192 1.00 86.00 347 LEU A C 1
ATOM 2815 O O . LEU A 1 347 ? -0.848 19.644 -2.330 1.00 86.00 347 LE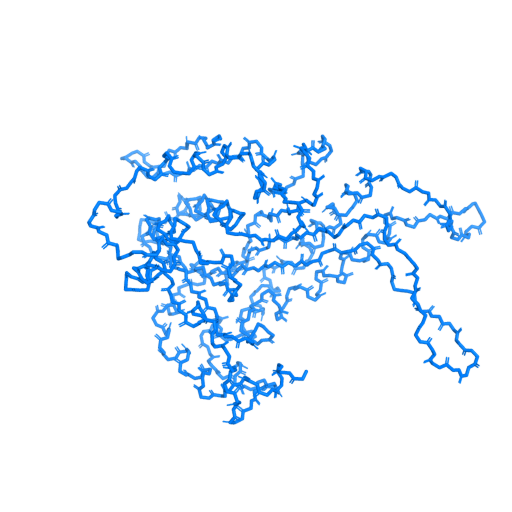U A O 1
ATOM 2819 N N . LYS A 1 348 ? 0.071 20.973 -0.747 1.00 70.62 348 LYS A N 1
ATOM 2820 C CA . LYS A 1 348 ? 1.217 21.424 -1.543 1.00 70.62 348 LYS A CA 1
ATOM 2821 C C . LYS A 1 348 ? 2.534 21.026 -0.897 1.00 70.62 348 LYS A C 1
ATOM 2823 O O . LYS A 1 348 ? 2.589 20.948 0.349 1.00 70.62 348 LYS A O 1
#

Foldseek 3Di:
DQLLFAQALVVLVCLCVVCVVVLPDDQQQEKEKDKDKFAPADDDDDDDPPDPDDDGDDDDPADIKIWIWMATLQLDTAAIEIEHAPDPADDPLCQPDSHWYKYANNNDDALLVLLLVLLQVLQVLLVVLLVDDPVVSQAAHEYEYELDPSVLDLLSLLLCLVSRYWYFYAAPSCCCQQRLCNPQFRVQLNVQLNVQLCVVPWDADPVRHTDPPDDDDPNVSVSSSVVSNVVSCVVRSGSVSSNVSCVQNCSVVNDSVNSSVDPSYDNDHDHPPDGRLRHSDRCNPPVNSQVSVCVVVVDGDDPCNSDDDSLVVQLCSQCDDDNRMHGRHDWDWHWDQDPVGIDIDTRD